Protein AF-A0A1H6FWD0-F1 (afdb_monomer_lite)

Foldseek 3Di:
DVVVVVVVVVVVPFLLVCLVVCLPPDLVVLVVDDPSVLSSLQSQLLVCLVVLNLPSSVVSLVVSLVPGDPVCNVLSVLSSQLSNCSSQLPLVSNQVSCVVNVHHGDDPVVNVVSVVCCQQDGHDPDDPVSVVNNVVVVVVVVVVLLVVLLVVLQVVCVVVVGDPPVVSSVNSVVSSVVVVVVVVVVVVVVVVVVVVVVVVVVVVVVVVPPD

Sequence (211 aa):
MAKQRQVKRQMRVGALQAIPELESRSDEELLREQRHRVAARAILGARAAERYDAKTARRYFNEALAGAHPHERPALRQMMKASLALAERRPDELAEAVQKLGQEPPSRRQLMVLRLVGLIAPPPGSSLAVRARAFLLLALIVVLLLAVGAGIAQLAALPFGGVGFFGSVLLGGLIVVAVIAVLALMGRRRQGRLRERQRERLNELRERARP

Structure (mmCIF, N/CA/C/O backbone):
data_AF-A0A1H6FWD0-F1
#
_entry.id   AF-A0A1H6FWD0-F1
#
loop_
_atom_site.group_PDB
_atom_site.id
_atom_site.type_symbol
_atom_site.label_atom_id
_atom_site.label_alt_id
_atom_site.label_comp_id
_atom_site.label_asym_id
_atom_site.label_entity_id
_atom_site.label_seq_id
_atom_site.pdbx_PDB_ins_code
_atom_site.Cartn_x
_atom_site.Cartn_y
_atom_site.Cartn_z
_atom_site.occupancy
_atom_site.B_iso_or_equiv
_atom_site.auth_seq_id
_atom_site.auth_comp_id
_atom_site.auth_asym_id
_atom_site.auth_atom_id
_atom_site.pdbx_PDB_model_num
ATOM 1 N N . MET A 1 1 ? -19.474 7.191 43.841 1.00 48.84 1 MET A N 1
ATOM 2 C CA . MET A 1 1 ? -18.514 6.179 43.324 1.00 48.84 1 MET A CA 1
ATOM 3 C C . MET A 1 1 ? -19.059 5.241 42.226 1.00 48.84 1 MET A C 1
ATOM 5 O O . MET A 1 1 ? -18.254 4.681 41.488 1.00 48.84 1 MET A O 1
ATOM 9 N N . ALA A 1 2 ? -20.379 5.086 42.032 1.00 50.12 2 ALA A N 1
ATOM 10 C CA . ALA A 1 2 ? -20.938 4.206 40.987 1.00 50.12 2 ALA A CA 1
ATOM 11 C C . ALA A 1 2 ? -20.622 4.649 39.536 1.00 50.12 2 ALA A C 1
ATOM 13 O O . ALA A 1 2 ? -20.244 3.816 38.711 1.00 50.12 2 ALA A O 1
ATOM 14 N N . LYS A 1 3 ? -20.661 5.963 39.245 1.00 50.97 3 LYS A N 1
ATOM 15 C CA . LYS A 1 3 ? -20.308 6.522 37.921 1.00 50.97 3 LYS A CA 1
ATOM 16 C C . LYS A 1 3 ? -18.856 6.236 37.508 1.00 50.97 3 LYS A C 1
ATOM 18 O O . LYS A 1 3 ? -18.609 5.862 36.370 1.00 50.97 3 LYS A O 1
ATOM 23 N N . GLN A 1 4 ? -17.895 6.320 38.432 1.00 50.19 4 GLN A N 1
ATOM 24 C CA . GLN A 1 4 ? -16.485 6.014 38.136 1.00 50.19 4 GLN A CA 1
ATOM 25 C C . GLN A 1 4 ? -16.255 4.532 37.805 1.00 50.19 4 GLN A C 1
ATOM 27 O O . GLN A 1 4 ? -15.466 4.219 36.913 1.00 50.19 4 GLN A O 1
ATOM 32 N N . ARG A 1 5 ? -16.960 3.609 38.478 1.00 46.09 5 ARG A N 1
ATOM 33 C CA . ARG A 1 5 ? -16.900 2.176 38.143 1.00 46.09 5 ARG A CA 1
ATOM 34 C C . ARG A 1 5 ? -17.513 1.883 36.772 1.00 46.09 5 ARG A C 1
ATOM 36 O O . ARG A 1 5 ? -16.962 1.056 36.055 1.00 46.09 5 ARG A O 1
ATOM 43 N N . GLN A 1 6 ? -18.591 2.568 36.384 1.00 50.75 6 GLN A N 1
ATOM 44 C CA . GLN A 1 6 ? -19.181 2.435 35.045 1.00 50.75 6 GLN A CA 1
ATOM 45 C C . GLN A 1 6 ? -18.248 2.950 33.942 1.00 50.75 6 GLN A C 1
ATOM 47 O O . GLN A 1 6 ? -18.076 2.258 32.943 1.00 50.75 6 GLN A O 1
ATOM 52 N N . VAL A 1 7 ? -17.570 4.082 34.155 1.00 52.12 7 VAL A N 1
ATOM 53 C CA . VAL A 1 7 ? -16.580 4.621 33.204 1.00 52.12 7 VAL A CA 1
ATOM 54 C C . VAL A 1 7 ? -15.376 3.680 33.061 1.00 52.12 7 VAL A C 1
ATOM 56 O O . VAL A 1 7 ? -15.000 3.331 31.945 1.00 52.12 7 VAL A O 1
ATOM 59 N N . LYS A 1 8 ? -14.824 3.164 34.172 1.00 48.59 8 LYS A N 1
ATOM 60 C CA . LYS A 1 8 ? -13.749 2.150 34.128 1.00 48.59 8 LYS A CA 1
ATOM 61 C C . LYS A 1 8 ? -14.190 0.836 33.474 1.00 48.59 8 LYS A C 1
ATOM 63 O O . LYS A 1 8 ? -13.378 0.186 32.821 1.00 48.59 8 LYS A O 1
ATOM 68 N N . ARG A 1 9 ? -15.454 0.426 33.645 1.00 47.28 9 ARG A N 1
ATOM 69 C CA . ARG A 1 9 ? -15.988 -0.794 33.021 1.00 47.28 9 ARG A CA 1
ATOM 70 C C . ARG A 1 9 ? -16.205 -0.586 31.516 1.00 47.28 9 ARG A C 1
ATOM 72 O O . ARG A 1 9 ? -15.783 -1.445 30.764 1.00 47.28 9 ARG A O 1
ATOM 79 N N . GLN A 1 10 ? -16.727 0.561 31.070 1.00 50.31 10 GLN A N 1
ATOM 80 C CA . GLN A 1 10 ? -16.853 0.915 29.642 1.00 50.31 10 GLN A CA 1
ATOM 81 C C . GLN A 1 10 ? -15.502 1.024 28.925 1.00 50.31 10 GLN A C 1
ATOM 83 O O . GLN A 1 10 ? -15.384 0.582 27.790 1.00 50.31 10 GLN A O 1
ATOM 88 N N . MET A 1 11 ? -14.465 1.533 29.596 1.00 48.06 11 MET A N 1
ATOM 89 C CA . MET A 1 11 ? -13.105 1.605 29.043 1.00 48.06 11 MET A CA 1
ATOM 90 C C . MET A 1 11 ? -12.451 0.216 28.871 1.00 48.06 11 MET A C 1
ATOM 92 O O . MET A 1 11 ? -11.530 0.059 28.074 1.00 48.06 11 MET A O 1
ATOM 96 N N . ARG A 1 12 ? -12.940 -0.805 29.595 1.00 47.53 12 ARG A N 1
ATOM 97 C CA . ARG A 1 12 ? -12.536 -2.217 29.450 1.00 47.53 12 ARG A CA 1
ATOM 98 C C . ARG A 1 12 ? -13.305 -2.980 28.368 1.00 47.53 12 ARG A C 1
ATOM 100 O O . ARG A 1 12 ? -12.835 -4.029 27.961 1.00 47.53 12 ARG A O 1
ATOM 107 N N . VAL A 1 13 ? -14.452 -2.488 27.890 1.00 52.59 13 VAL A N 1
ATOM 108 C CA . VAL A 1 13 ? -15.217 -3.138 26.803 1.00 52.59 13 VAL A CA 1
ATOM 109 C C . VAL A 1 13 ? -14.838 -2.525 25.457 1.00 52.59 13 VAL A C 1
ATOM 111 O O . VAL A 1 13 ? -15.697 -2.180 24.655 1.00 52.59 13 VAL A O 1
ATOM 114 N N . GLY A 1 14 ? -13.536 -2.333 25.243 1.00 61.00 14 GLY A N 1
ATOM 115 C CA . GLY A 1 14 ? -13.026 -1.844 23.975 1.00 61.00 14 GLY A CA 1
ATOM 116 C C . GLY A 1 14 ? -13.114 -2.957 22.939 1.00 61.00 14 GLY A C 1
ATOM 117 O O . GLY A 1 14 ? -12.340 -3.903 23.044 1.00 61.00 14 GLY A O 1
ATOM 118 N N . ALA A 1 15 ? -13.991 -2.878 21.936 1.00 67.00 15 ALA A N 1
ATOM 119 C CA . ALA A 1 15 ? -14.001 -3.859 20.847 1.00 67.00 15 ALA A CA 1
ATOM 120 C C . ALA A 1 15 ? -12.618 -3.950 20.176 1.00 67.00 15 ALA A C 1
ATOM 122 O O . ALA A 1 15 ? -12.179 -5.040 19.819 1.00 67.00 15 ALA A O 1
ATOM 123 N N . LEU A 1 16 ? -11.896 -2.825 20.111 1.00 73.44 16 LEU A N 1
ATOM 124 C CA . LEU A 1 16 ? -10.508 -2.730 19.643 1.00 73.44 16 LEU A CA 1
ATOM 125 C C . LEU A 1 16 ? -9.477 -3.501 20.494 1.00 73.44 16 LEU A C 1
ATOM 127 O O . LEU A 1 16 ? -8.395 -3.789 19.992 1.00 73.44 16 LEU A O 1
ATOM 131 N N . GLN A 1 17 ? -9.777 -3.868 21.745 1.00 79.81 17 GLN A N 1
ATOM 132 C CA . GLN A 1 17 ? -8.853 -4.658 22.578 1.00 79.81 17 GLN A CA 1
ATOM 133 C C . GLN A 1 17 ? -8.704 -6.099 22.080 1.00 79.81 17 GLN A C 1
ATOM 135 O O . GLN A 1 17 ? -7.684 -6.722 22.345 1.00 79.81 17 GLN A O 1
ATOM 140 N N . ALA A 1 18 ? -9.679 -6.604 21.320 1.00 81.06 18 ALA A N 1
ATOM 141 C CA . ALA A 1 18 ? -9.629 -7.937 20.726 1.00 81.06 18 ALA A CA 1
ATOM 142 C C . ALA A 1 18 ? -8.783 -8.000 19.438 1.00 81.06 18 ALA A C 1
ATOM 144 O O . ALA A 1 18 ? -8.648 -9.072 18.857 1.00 81.06 18 ALA A O 1
ATOM 145 N N . ILE A 1 19 ? -8.221 -6.880 18.959 1.00 82.62 19 ILE A N 1
ATOM 146 C CA . ILE A 1 19 ? -7.427 -6.862 17.718 1.00 82.62 19 ILE A CA 1
ATOM 147 C C . ILE A 1 19 ? -6.245 -7.848 17.761 1.00 82.62 19 ILE A C 1
ATOM 149 O O . ILE A 1 19 ? -6.153 -8.642 16.826 1.00 82.62 19 ILE A O 1
ATOM 153 N N . PRO A 1 20 ? -5.398 -7.887 18.812 1.00 84.31 20 PRO A N 1
ATOM 154 C CA . PRO A 1 20 ? -4.254 -8.803 18.851 1.00 84.31 20 PRO A CA 1
ATOM 155 C C . PRO A 1 20 ? -4.657 -10.284 18.797 1.00 84.31 20 PRO A C 1
ATOM 157 O O . PRO A 1 20 ? -3.959 -11.100 18.205 1.00 84.31 20 PRO A O 1
ATOM 160 N N . GLU A 1 21 ? -5.809 -10.640 19.373 1.00 85.88 21 GLU A N 1
ATOM 161 C CA . GLU A 1 21 ? -6.331 -12.015 19.361 1.00 85.88 21 GLU A CA 1
ATOM 162 C C . GLU A 1 21 ? -6.890 -12.426 17.988 1.00 85.88 21 GLU A C 1
ATOM 164 O O . GLU A 1 21 ? -6.938 -13.609 17.648 1.00 85.88 21 GLU A O 1
ATOM 169 N N . LEU A 1 22 ? -7.349 -11.451 17.201 1.00 86.75 22 LEU A N 1
ATOM 170 C CA . LEU A 1 22 ? -7.965 -11.660 15.891 1.00 86.75 22 LEU A CA 1
ATOM 171 C C . LEU A 1 22 ? -6.974 -11.495 14.731 1.00 86.75 22 LEU A C 1
ATOM 173 O O . LEU A 1 22 ? -7.273 -11.916 13.615 1.00 86.75 22 LEU A O 1
ATOM 177 N N . GLU A 1 23 ? -5.804 -10.902 14.969 1.00 85.19 23 GLU A N 1
ATOM 178 C CA . GLU A 1 23 ? -4.820 -10.564 13.935 1.00 85.19 23 GLU A CA 1
ATOM 179 C C . GLU A 1 23 ? -4.263 -11.792 13.200 1.00 85.19 23 GLU A C 1
ATOM 181 O O . GLU A 1 23 ? -3.940 -11.702 12.017 1.00 85.19 23 GLU A O 1
ATOM 186 N N . SER A 1 24 ? -4.216 -12.953 13.857 1.00 87.12 24 SER A N 1
ATOM 187 C CA . SER A 1 24 ? -3.766 -14.219 13.263 1.00 87.12 24 SER A CA 1
ATOM 188 C C . SER A 1 24 ? -4.837 -14.945 12.438 1.00 87.12 24 SER A C 1
ATOM 190 O O . SER A 1 24 ? -4.508 -15.869 11.695 1.00 87.12 24 SER A O 1
ATOM 192 N N . ARG A 1 25 ? -6.111 -14.541 12.536 1.00 90.31 25 ARG A N 1
ATOM 193 C CA . ARG A 1 25 ? -7.232 -15.225 11.869 1.00 90.31 25 ARG A CA 1
ATOM 194 C C . ARG A 1 25 ? -7.301 -14.916 10.380 1.00 90.31 25 ARG A C 1
ATOM 196 O O . ARG A 1 25 ? -6.872 -13.850 9.930 1.00 90.31 25 ARG A O 1
ATOM 203 N N . SER A 1 26 ? -7.873 -15.824 9.596 1.00 90.69 26 SER A N 1
ATOM 204 C CA . SER A 1 26 ? -8.011 -15.630 8.146 1.00 90.69 26 SER A CA 1
ATOM 205 C C . SER A 1 26 ? -9.055 -14.558 7.793 1.00 90.69 26 SER A C 1
ATOM 207 O O . SER A 1 26 ? -9.935 -14.237 8.592 1.00 90.69 26 SER A O 1
ATOM 209 N N . ASP A 1 27 ? -8.977 -13.988 6.582 1.00 90.50 27 ASP A N 1
ATOM 210 C CA . ASP A 1 27 ? -9.948 -12.979 6.114 1.00 90.50 27 ASP A CA 1
ATOM 211 C C . ASP A 1 27 ? -11.397 -13.525 6.152 1.00 90.50 27 ASP A C 1
ATOM 213 O O . ASP A 1 27 ? -12.332 -12.796 6.486 1.00 90.50 27 ASP A O 1
ATOM 217 N N . GLU A 1 28 ? -11.595 -14.818 5.871 1.00 91.31 28 GLU A N 1
ATOM 218 C CA . GLU A 1 28 ? -12.910 -15.474 5.895 1.00 91.31 28 GLU A CA 1
ATOM 219 C C . GLU A 1 28 ? -13.463 -15.646 7.314 1.00 91.31 28 GLU A C 1
ATOM 221 O O . GLU A 1 28 ? -14.644 -15.391 7.562 1.00 91.31 28 GLU A O 1
ATOM 226 N N . GLU A 1 29 ? -12.610 -16.037 8.261 1.00 90.31 29 GLU A N 1
ATOM 227 C CA . GLU A 1 29 ? -12.974 -16.142 9.676 1.00 90.31 29 GLU A CA 1
ATOM 228 C C . GLU A 1 29 ? -13.347 -14.773 10.251 1.00 90.31 29 GLU A C 1
ATOM 230 O O . GLU A 1 29 ? -14.350 -14.652 10.954 1.00 90.31 29 GLU A O 1
ATOM 235 N N . LEU A 1 30 ? -12.606 -13.720 9.890 1.00 90.69 30 LEU A N 1
ATOM 236 C CA . LEU A 1 30 ? -12.910 -12.346 10.298 1.00 90.69 30 LEU A CA 1
ATOM 237 C C . LEU A 1 30 ? -14.239 -11.837 9.722 1.00 90.69 30 LEU A C 1
ATOM 239 O O . LEU A 1 30 ? -14.933 -11.053 10.368 1.00 90.69 30 LEU A O 1
ATOM 243 N N . LEU A 1 31 ? -14.631 -12.277 8.524 1.00 90.94 31 LEU A N 1
ATOM 244 C CA . LEU A 1 31 ? -15.934 -11.924 7.952 1.00 90.94 31 LEU A CA 1
ATOM 245 C C . LEU A 1 31 ? -17.100 -12.582 8.698 1.00 90.94 31 LEU A C 1
ATOM 247 O O . LEU A 1 31 ? -18.166 -11.964 8.794 1.00 90.94 31 LEU A O 1
ATOM 251 N N . ARG A 1 32 ? -16.890 -13.802 9.211 1.00 91.69 32 ARG A N 1
ATOM 252 C CA . ARG A 1 32 ? -17.870 -14.583 9.986 1.00 91.69 32 ARG A CA 1
ATOM 253 C C . ARG A 1 32 ? -17.913 -14.193 11.466 1.00 91.69 32 ARG A C 1
ATOM 255 O O . ARG A 1 32 ? -18.886 -14.515 12.143 1.00 91.69 32 ARG A O 1
ATOM 262 N N . GLU A 1 33 ? -16.896 -13.491 11.961 1.00 89.62 33 GLU A N 1
ATOM 263 C CA . GLU A 1 33 ? -16.794 -13.053 13.354 1.00 89.62 33 GLU A CA 1
ATOM 264 C C . GLU A 1 33 ? -17.940 -12.099 13.744 1.00 89.62 33 GLU A C 1
ATOM 266 O O . GLU A 1 33 ? -18.097 -11.007 13.188 1.00 89.62 33 GLU A O 1
ATOM 271 N N . GLN A 1 34 ? -18.738 -12.508 14.736 1.00 86.62 34 GLN A N 1
ATOM 272 C CA . GLN A 1 34 ? -19.883 -11.733 15.227 1.00 86.62 34 GLN A CA 1
ATOM 273 C C . GLN A 1 34 ? -19.595 -11.019 16.548 1.00 86.62 34 GLN A C 1
ATOM 275 O O . GLN A 1 34 ? -20.052 -9.892 16.744 1.00 86.62 34 GLN A O 1
ATOM 280 N N . ARG A 1 35 ? -18.820 -11.638 17.448 1.00 85.12 35 ARG A N 1
ATOM 281 C CA . ARG A 1 35 ? -18.615 -11.140 18.815 1.00 85.12 35 ARG A CA 1
ATOM 282 C C . ARG A 1 35 ? -17.767 -9.875 18.825 1.00 85.12 35 ARG A C 1
ATOM 284 O O . ARG A 1 35 ? -18.089 -8.911 19.512 1.00 85.12 35 ARG A O 1
ATOM 291 N N . HIS A 1 36 ? -16.716 -9.865 18.011 1.00 88.44 36 HIS A N 1
ATOM 292 C CA . HIS A 1 36 ? -15.802 -8.734 17.863 1.00 88.44 36 HIS A CA 1
ATOM 293 C C . HIS A 1 36 ? -15.867 -8.141 16.452 1.00 88.44 36 HIS A C 1
ATOM 295 O O . HIS A 1 36 ? -14.847 -7.786 15.861 1.00 88.44 36 HIS A O 1
ATOM 301 N N . ARG A 1 37 ? -17.088 -8.000 15.911 1.00 90.19 37 ARG A N 1
ATOM 302 C CA . ARG A 1 37 ? -17.329 -7.538 14.534 1.00 90.19 37 ARG A CA 1
ATOM 303 C C . ARG A 1 37 ? -16.607 -6.229 14.201 1.00 90.19 37 ARG A C 1
ATOM 305 O O . ARG A 1 37 ? -16.064 -6.099 13.110 1.00 90.19 37 ARG A O 1
ATOM 312 N N . VAL A 1 38 ? -16.576 -5.264 15.123 1.00 91.56 38 VAL A N 1
ATOM 313 C CA . VAL A 1 38 ? -15.907 -3.966 14.911 1.00 91.56 38 VAL A CA 1
ATOM 314 C C . VAL A 1 38 ? -14.403 -4.145 14.703 1.00 91.56 38 VAL A C 1
ATOM 316 O O . VAL A 1 38 ? -13.864 -3.624 13.729 1.00 91.56 38 VAL A O 1
ATOM 319 N N . ALA A 1 39 ? -13.736 -4.917 15.565 1.00 90.44 39 ALA A N 1
ATOM 320 C CA . ALA A 1 39 ? -12.311 -5.207 15.429 1.00 90.44 39 ALA A CA 1
ATOM 321 C C . ALA A 1 39 ? -12.016 -6.032 14.176 1.00 90.44 39 ALA A C 1
ATOM 323 O O . ALA A 1 39 ? -11.106 -5.690 13.428 1.00 90.44 39 ALA A O 1
ATOM 324 N N . ALA A 1 40 ? -12.831 -7.049 13.889 1.00 92.69 40 ALA A N 1
ATOM 325 C CA . ALA A 1 40 ? -12.662 -7.873 12.699 1.00 92.69 40 ALA A CA 1
ATOM 326 C C . ALA A 1 40 ? -12.750 -7.046 11.404 1.00 92.69 40 ALA A C 1
ATOM 328 O O . ALA A 1 40 ? -11.897 -7.157 10.524 1.00 92.69 40 ALA A O 1
ATOM 329 N N . ARG A 1 41 ? -13.730 -6.136 11.307 1.00 94.81 41 ARG A N 1
ATOM 330 C CA . ARG A 1 41 ? -13.857 -5.213 10.167 1.00 94.81 41 ARG A CA 1
ATOM 331 C C . ARG A 1 41 ? -12.709 -4.209 10.108 1.00 94.81 41 ARG A C 1
ATOM 333 O O . ARG A 1 41 ? -12.239 -3.894 9.020 1.00 94.81 41 ARG A O 1
ATOM 340 N N . ALA A 1 42 ? -12.208 -3.751 11.250 1.00 93.19 42 ALA A N 1
ATOM 341 C CA . ALA A 1 42 ? -11.052 -2.867 11.288 1.00 93.19 42 ALA A CA 1
ATOM 342 C C . ALA A 1 42 ? -9.764 -3.562 10.790 1.00 93.19 42 ALA A C 1
ATOM 344 O O . ALA A 1 42 ? -9.018 -2.959 10.020 1.00 93.19 42 ALA A O 1
ATOM 345 N N . ILE A 1 43 ? -9.551 -4.840 11.135 1.00 92.56 43 ILE A N 1
ATOM 346 C CA . ILE A 1 43 ? -8.432 -5.661 10.632 1.00 92.56 43 ILE A CA 1
ATOM 347 C C . ILE A 1 43 ? -8.561 -5.894 9.124 1.00 92.56 43 ILE A C 1
ATOM 349 O O . ILE A 1 43 ? -7.602 -5.688 8.385 1.00 92.56 43 ILE A O 1
ATOM 353 N N . LEU A 1 44 ? -9.751 -6.256 8.635 1.00 94.88 44 LEU A N 1
ATOM 354 C CA . LEU A 1 44 ? -9.998 -6.400 7.194 1.00 94.88 44 LEU A CA 1
ATOM 355 C C . LEU A 1 44 ? -9.746 -5.088 6.436 1.00 94.88 44 LEU A C 1
ATOM 357 O O . LEU A 1 44 ? -9.210 -5.104 5.327 1.00 94.88 44 LEU A O 1
ATOM 361 N N . GLY A 1 45 ? -10.099 -3.951 7.043 1.00 93.62 45 GLY A N 1
ATOM 362 C CA . GLY A 1 45 ? -9.783 -2.621 6.531 1.00 93.62 45 GLY A CA 1
ATOM 363 C C . GLY A 1 45 ? -8.278 -2.359 6.454 1.00 93.62 45 GLY A C 1
ATOM 364 O O . GLY A 1 45 ? -7.798 -1.889 5.422 1.00 93.62 45 GLY A O 1
ATOM 365 N N . ALA A 1 46 ? -7.529 -2.711 7.501 1.00 92.31 46 ALA A N 1
ATOM 366 C CA . ALA A 1 46 ? -6.072 -2.586 7.540 1.00 92.31 46 ALA A CA 1
ATOM 367 C C . ALA A 1 46 ? -5.385 -3.492 6.498 1.00 92.31 46 ALA A C 1
ATOM 369 O O . ALA A 1 46 ? -4.576 -3.014 5.707 1.00 92.31 46 ALA A O 1
ATOM 370 N N . ARG A 1 47 ? -5.790 -4.763 6.382 1.00 93.75 47 ARG A N 1
ATOM 371 C CA . ARG A 1 47 ? -5.268 -5.696 5.362 1.00 93.75 47 ARG A CA 1
ATOM 372 C C . ARG A 1 47 ? -5.584 -5.245 3.937 1.00 93.75 47 ARG A C 1
ATOM 374 O O . ARG A 1 47 ? -4.768 -5.381 3.028 1.00 93.75 47 ARG A O 1
ATOM 381 N N . ALA A 1 48 ? -6.774 -4.689 3.707 1.00 92.38 48 ALA A N 1
ATOM 382 C CA . ALA A 1 48 ? -7.103 -4.083 2.418 1.00 92.38 48 ALA A CA 1
ATOM 383 C C . ALA A 1 48 ? -6.201 -2.874 2.108 1.00 92.38 48 ALA A C 1
ATOM 385 O O . ALA A 1 48 ? -5.783 -2.706 0.962 1.00 92.38 48 ALA A O 1
ATOM 386 N N . ALA A 1 49 ? -5.852 -2.076 3.120 1.00 90.62 49 ALA A N 1
ATOM 387 C CA . ALA A 1 49 ? -4.927 -0.960 2.966 1.00 90.62 49 ALA A CA 1
ATOM 388 C C . ALA A 1 49 ? -3.490 -1.398 2.644 1.00 90.62 49 ALA A C 1
ATOM 390 O O . ALA A 1 49 ? -2.857 -0.782 1.788 1.00 90.62 49 ALA A O 1
ATOM 391 N N . GLU A 1 50 ? -3.002 -2.488 3.241 1.00 88.38 50 GLU A N 1
ATOM 392 C CA . GLU A 1 50 ? -1.705 -3.091 2.890 1.00 88.38 50 GLU A CA 1
ATOM 393 C C . GLU A 1 50 ? -1.657 -3.563 1.430 1.00 88.38 50 GLU A C 1
ATOM 395 O O . GLU A 1 50 ? -0.624 -3.465 0.768 1.00 88.38 50 GLU A O 1
ATOM 400 N N . ARG A 1 51 ? -2.799 -4.011 0.894 1.00 88.50 51 ARG A N 1
ATOM 401 C CA . ARG A 1 51 ? -2.974 -4.361 -0.527 1.00 88.50 51 ARG A CA 1
ATOM 402 C C . ARG A 1 51 ? -3.186 -3.142 -1.440 1.00 88.50 51 ARG A C 1
ATOM 404 O O . ARG A 1 51 ? -3.431 -3.316 -2.631 1.00 88.50 51 ARG A O 1
ATOM 411 N N . TYR A 1 52 ? -3.086 -1.920 -0.913 1.00 86.12 52 TYR A N 1
ATOM 412 C CA . TYR A 1 52 ? -3.350 -0.656 -1.613 1.00 86.12 52 TYR A CA 1
ATOM 413 C C . TYR A 1 52 ? -4.776 -0.514 -2.178 1.00 86.12 52 TYR A C 1
ATOM 415 O O . TYR A 1 52 ? -5.001 0.240 -3.127 1.00 86.12 52 TYR A O 1
ATOM 423 N N . ASP A 1 53 ? -5.759 -1.206 -1.594 1.00 88.12 53 ASP A N 1
ATOM 424 C CA . ASP A 1 53 ? -7.168 -1.082 -1.973 1.00 88.12 53 ASP A CA 1
ATOM 425 C C . ASP A 1 53 ? -7.896 -0.104 -1.041 1.00 88.12 53 ASP A C 1
ATOM 427 O O . ASP A 1 53 ? -8.549 -0.478 -0.060 1.00 88.12 53 ASP A O 1
ATOM 431 N N . ALA A 1 54 ? -7.793 1.184 -1.372 1.00 89.75 54 ALA A N 1
ATOM 432 C CA . ALA A 1 54 ? -8.416 2.258 -0.603 1.00 89.75 54 ALA A CA 1
ATOM 433 C C . ALA A 1 54 ? -9.953 2.162 -0.565 1.00 89.75 54 ALA A C 1
ATOM 435 O O . ALA A 1 54 ? -10.573 2.533 0.435 1.00 89.75 54 ALA A O 1
ATOM 436 N N . LYS A 1 55 ? -10.589 1.648 -1.630 1.00 90.56 55 LYS A N 1
ATOM 437 C CA . LYS A 1 55 ? -12.055 1.559 -1.725 1.00 90.56 55 LYS A CA 1
ATOM 438 C C . LYS A 1 55 ? -12.584 0.505 -0.758 1.00 90.56 55 LYS A C 1
ATOM 440 O O . LYS A 1 55 ? -13.491 0.789 0.029 1.00 90.56 55 LYS A O 1
ATOM 445 N N . THR A 1 56 ? -11.993 -0.687 -0.786 1.00 92.19 56 THR A N 1
ATOM 446 C CA . THR A 1 56 ? -12.370 -1.784 0.111 1.00 92.19 56 THR A CA 1
ATOM 447 C C . THR A 1 56 ? -11.998 -1.472 1.558 1.00 92.19 56 THR A C 1
ATOM 449 O O . THR A 1 56 ? -12.819 -1.698 2.449 1.00 92.19 56 THR A O 1
ATOM 452 N N . ALA A 1 57 ? -10.827 -0.871 1.799 1.00 93.00 57 ALA A N 1
ATOM 453 C CA . ALA A 1 57 ? -10.426 -0.429 3.134 1.00 93.00 57 ALA A CA 1
ATOM 454 C C . ALA A 1 57 ? -11.448 0.548 3.734 1.00 93.00 57 ALA A C 1
ATOM 456 O O . ALA A 1 57 ? -11.948 0.332 4.839 1.00 93.00 57 ALA A O 1
ATOM 457 N N . ARG A 1 58 ? -11.836 1.586 2.977 1.00 93.81 58 ARG A N 1
ATOM 458 C CA . ARG A 1 58 ? -12.825 2.582 3.417 1.00 93.81 58 ARG A CA 1
ATOM 459 C C . ARG A 1 58 ? -14.177 1.947 3.739 1.00 93.81 58 ARG A C 1
ATOM 461 O O . ARG A 1 58 ? -14.790 2.312 4.738 1.00 93.81 58 ARG A O 1
ATOM 468 N N . ARG A 1 59 ? -14.629 0.980 2.931 1.00 95.50 59 ARG A N 1
ATOM 469 C CA . ARG A 1 59 ? -15.872 0.238 3.188 1.00 95.50 59 ARG A CA 1
ATOM 470 C C . ARG A 1 59 ? -15.822 -0.480 4.538 1.00 95.50 59 ARG A C 1
ATOM 472 O O . ARG A 1 59 ? -16.703 -0.259 5.364 1.00 95.50 59 ARG A O 1
ATOM 479 N N . TYR A 1 60 ? -14.782 -1.273 4.793 1.00 95.62 60 TYR A N 1
ATOM 480 C CA . TYR A 1 60 ? -14.670 -2.022 6.047 1.00 95.62 60 TYR A CA 1
ATOM 481 C C . TYR A 1 60 ? -14.504 -1.119 7.275 1.00 95.62 60 TYR A C 1
ATOM 483 O O . TYR A 1 60 ? -15.128 -1.374 8.305 1.00 95.62 60 TYR A O 1
ATOM 491 N N . PHE A 1 61 ? -13.749 -0.021 7.174 1.00 94.81 61 PHE A N 1
ATOM 492 C CA . PHE A 1 61 ? -13.652 0.942 8.275 1.00 94.81 61 PHE A CA 1
ATOM 493 C C . PHE A 1 61 ? -14.967 1.680 8.543 1.00 94.81 61 PHE A C 1
ATOM 495 O O . PHE A 1 61 ? -15.289 1.926 9.704 1.00 94.81 61 PHE A O 1
ATOM 502 N N . ASN A 1 62 ? -15.755 1.993 7.511 1.00 95.38 62 ASN A N 1
ATOM 503 C CA . ASN A 1 62 ? -17.085 2.576 7.692 1.00 95.38 62 ASN A CA 1
ATOM 504 C C . ASN A 1 62 ? -18.041 1.596 8.387 1.00 95.38 62 ASN A C 1
ATOM 506 O O . ASN A 1 62 ? -18.763 1.994 9.299 1.00 95.38 62 ASN A O 1
ATOM 510 N N . GLU A 1 63 ? -18.009 0.314 8.011 1.00 93.94 63 GLU A N 1
ATOM 511 C CA . GLU A 1 63 ? -18.771 -0.743 8.691 1.00 93.94 63 GLU A CA 1
ATOM 512 C C . GLU A 1 63 ? -18.345 -0.896 10.159 1.00 93.94 63 GLU A C 1
ATOM 514 O O . GLU A 1 63 ? -19.195 -1.004 11.044 1.00 93.94 63 GLU A O 1
ATOM 519 N N . ALA A 1 64 ? -17.039 -0.845 10.437 1.00 92.62 64 ALA A N 1
ATOM 520 C CA . ALA A 1 64 ? -16.517 -0.860 11.800 1.00 92.62 64 ALA A CA 1
ATOM 521 C C . ALA A 1 64 ? -16.993 0.373 12.594 1.00 92.62 64 ALA A C 1
ATOM 523 O O . ALA A 1 64 ? -17.472 0.241 13.717 1.00 92.62 64 ALA A O 1
ATOM 524 N N . LEU A 1 65 ? -16.929 1.572 12.002 1.00 92.50 65 LEU A N 1
ATOM 525 C CA . LEU A 1 65 ? -17.345 2.834 12.627 1.00 92.50 65 LEU A CA 1
ATOM 526 C C . LEU A 1 65 ? -18.848 2.932 12.892 1.00 92.50 65 LEU A C 1
ATOM 528 O O . LEU A 1 65 ? -19.247 3.668 13.802 1.00 92.50 65 LEU A O 1
ATOM 532 N N . ALA A 1 66 ? -19.663 2.236 12.097 1.00 92.44 66 ALA A N 1
ATOM 533 C CA . ALA A 1 66 ? -21.104 2.138 12.294 1.00 92.44 66 ALA A CA 1
ATOM 534 C C . ALA A 1 66 ? -21.451 1.301 13.536 1.00 92.44 66 ALA A C 1
ATOM 536 O O . ALA A 1 66 ? -22.387 1.644 14.251 1.00 92.44 66 ALA A O 1
ATOM 537 N N . GLY A 1 67 ? -20.677 0.245 13.815 1.00 86.88 67 GLY A N 1
ATOM 538 C CA . GLY A 1 67 ? -20.857 -0.613 14.993 1.00 86.88 67 GLY A CA 1
ATOM 539 C C . GLY A 1 67 ? -20.040 -0.211 16.227 1.00 86.88 67 GLY A C 1
ATOM 540 O O . GLY A 1 67 ? -20.210 -0.811 17.285 1.00 86.88 67 GLY A O 1
ATOM 541 N N . ALA A 1 68 ? -19.130 0.760 16.109 1.00 88.62 68 ALA A N 1
ATOM 542 C CA . ALA A 1 68 ? -18.195 1.122 17.173 1.00 88.62 68 ALA A CA 1
ATOM 543 C C . ALA A 1 68 ? -18.842 1.945 18.298 1.00 88.62 68 ALA A C 1
ATOM 545 O O . ALA A 1 68 ? -19.593 2.895 18.056 1.00 88.62 68 ALA A O 1
ATOM 546 N N . HIS A 1 69 ? -18.450 1.650 19.539 1.00 87.00 69 HIS A N 1
ATOM 547 C CA . HIS A 1 69 ? -18.863 2.417 20.711 1.00 87.00 69 HIS A CA 1
ATOM 548 C C . HIS A 1 69 ? -18.326 3.865 20.643 1.00 87.00 69 HIS A C 1
ATOM 550 O O . HIS A 1 69 ? -17.174 4.057 20.243 1.00 87.00 69 HIS A O 1
ATOM 556 N N . PRO A 1 70 ? -19.083 4.903 21.067 1.00 87.19 70 PRO A N 1
ATOM 557 C CA . PRO A 1 70 ? -18.683 6.314 20.955 1.00 87.19 70 PRO A CA 1
ATOM 558 C C . PRO A 1 70 ? -17.280 6.652 21.467 1.00 87.19 70 PRO A C 1
ATOM 560 O O . PRO A 1 70 ? -16.603 7.492 20.879 1.00 87.19 70 PRO A O 1
ATOM 563 N N . HIS A 1 71 ? -16.834 5.971 22.523 1.00 85.62 71 HIS A N 1
ATOM 564 C CA . HIS A 1 71 ? -15.510 6.167 23.112 1.00 85.62 71 HIS A CA 1
ATOM 565 C C . HIS A 1 71 ? -14.359 5.638 22.234 1.00 85.62 71 HIS A C 1
ATOM 567 O O . HIS A 1 71 ? -13.262 6.182 22.270 1.00 85.62 71 HIS A O 1
ATOM 573 N N . GLU A 1 72 ? -14.613 4.627 21.400 1.00 84.00 72 GLU A N 1
ATOM 574 C CA . GLU A 1 72 ? -13.620 4.012 20.505 1.00 84.00 72 GLU A CA 1
ATOM 575 C C . GLU A 1 72 ? -13.572 4.673 19.124 1.00 84.00 72 GLU A C 1
ATOM 577 O O . GLU A 1 72 ? -12.577 4.561 18.406 1.00 84.00 72 GLU A O 1
ATOM 582 N N . ARG A 1 73 ? -14.634 5.395 18.737 1.00 89.19 73 ARG A N 1
ATOM 583 C CA . ARG A 1 73 ? -14.730 6.055 17.423 1.00 89.19 73 ARG A CA 1
ATOM 584 C C . ARG A 1 73 ? -13.538 6.971 17.115 1.00 89.19 73 ARG A C 1
ATOM 586 O O . ARG A 1 73 ? -13.102 6.944 15.967 1.00 89.19 73 ARG A O 1
ATOM 593 N N . PRO A 1 74 ? -12.991 7.771 18.054 1.00 89.31 74 PRO A N 1
ATOM 594 C CA . PRO A 1 74 ? -11.813 8.592 17.779 1.00 89.31 74 PRO A CA 1
ATOM 595 C C . PRO A 1 74 ? -10.589 7.751 17.398 1.00 89.31 74 PRO A C 1
ATOM 597 O O . PRO A 1 74 ? -9.969 8.027 16.373 1.00 89.31 74 PRO A O 1
ATOM 600 N N . ALA A 1 75 ? -10.300 6.690 18.158 1.00 87.06 75 ALA A N 1
ATOM 601 C CA . ALA A 1 75 ? -9.188 5.782 17.882 1.00 87.06 75 ALA A CA 1
ATOM 602 C C . ALA A 1 75 ? -9.375 5.062 16.537 1.00 87.06 75 ALA A C 1
ATOM 604 O O . ALA A 1 75 ? -8.471 5.048 15.705 1.00 87.06 75 ALA A O 1
ATOM 605 N N . LEU A 1 76 ? -10.584 4.560 16.265 1.00 89.31 76 LEU A N 1
ATOM 606 C CA . LEU A 1 76 ? -10.904 3.887 15.006 1.00 89.31 76 LEU A CA 1
ATOM 607 C C . LEU A 1 76 ? -10.833 4.835 13.796 1.00 89.31 76 LEU A C 1
ATOM 609 O O . LEU A 1 76 ? -10.329 4.450 12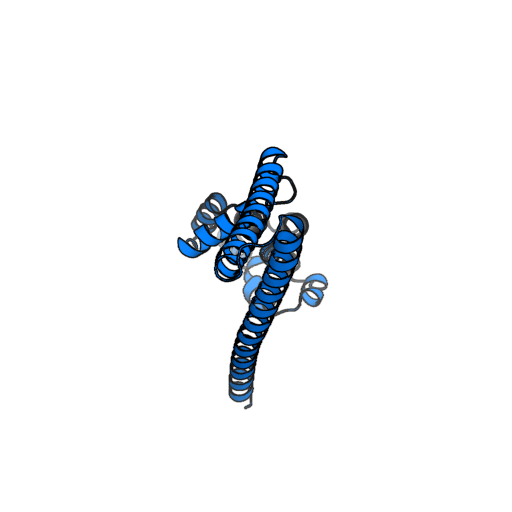.744 1.00 89.31 76 LEU A O 1
ATOM 613 N N . ARG A 1 77 ? -11.275 6.095 13.931 1.00 91.56 77 ARG A N 1
ATOM 614 C CA . ARG A 1 77 ? -11.106 7.119 12.882 1.00 91.56 77 ARG A CA 1
ATOM 615 C C . ARG A 1 77 ? -9.637 7.422 12.626 1.00 91.56 77 ARG A C 1
ATOM 617 O O . ARG A 1 77 ? -9.263 7.629 11.476 1.00 91.56 77 ARG A O 1
ATOM 624 N N . GLN A 1 78 ? -8.820 7.465 13.674 1.00 89.75 78 GLN A N 1
ATOM 625 C CA . GLN A 1 78 ? -7.392 7.722 13.546 1.00 89.75 78 GLN A CA 1
ATOM 626 C C . GLN A 1 78 ? -6.680 6.554 12.849 1.00 89.75 78 GLN A C 1
ATOM 628 O O . GLN A 1 78 ? -5.909 6.772 11.916 1.00 89.75 78 GLN A O 1
ATOM 633 N N . MET A 1 79 ? -7.038 5.317 13.199 1.00 89.00 79 MET A N 1
ATOM 634 C CA . MET A 1 79 ? -6.547 4.104 12.537 1.00 89.00 79 MET A CA 1
ATOM 635 C C . MET A 1 79 ? -6.989 4.017 11.073 1.00 89.00 79 MET A C 1
ATOM 637 O O . MET A 1 79 ? -6.185 3.696 10.197 1.00 89.00 79 MET A O 1
ATOM 641 N N . MET A 1 80 ? -8.241 4.384 10.785 1.00 93.25 80 MET A N 1
ATOM 642 C CA . MET A 1 80 ? -8.749 4.504 9.420 1.00 93.25 80 MET A CA 1
ATOM 643 C C . MET A 1 80 ? -7.953 5.539 8.617 1.00 93.25 80 MET A C 1
ATOM 645 O O . MET A 1 80 ? -7.592 5.256 7.481 1.00 93.25 80 MET A O 1
ATOM 649 N N . LYS A 1 81 ? -7.649 6.719 9.179 1.00 93.19 81 LYS A N 1
ATOM 650 C CA . LYS A 1 81 ? -6.839 7.745 8.496 1.00 93.19 81 LYS A CA 1
ATOM 651 C C . LYS A 1 81 ? -5.443 7.231 8.152 1.00 93.19 81 LYS A C 1
ATOM 653 O O . LYS A 1 81 ? -5.027 7.377 7.009 1.00 93.19 81 LYS A O 1
ATOM 658 N N . ALA A 1 82 ? -4.761 6.588 9.102 1.00 90.50 82 ALA A N 1
ATOM 659 C CA . ALA A 1 82 ? -3.446 5.995 8.860 1.00 90.50 82 ALA A CA 1
ATOM 660 C C . ALA A 1 82 ? -3.506 4.921 7.759 1.00 90.50 82 ALA A C 1
ATOM 662 O O . ALA A 1 82 ? -2.729 4.952 6.806 1.00 90.50 82 ALA A O 1
ATOM 663 N N . SER A 1 83 ? -4.491 4.024 7.833 1.00 89.50 83 SER A N 1
ATOM 664 C CA . SER A 1 83 ? -4.672 2.946 6.853 1.00 89.50 83 SER A CA 1
ATOM 665 C C . SER A 1 83 ? -5.025 3.482 5.459 1.00 89.50 83 SER A C 1
ATOM 667 O O . SER A 1 83 ? -4.489 3.022 4.457 1.00 89.50 83 SER A O 1
ATOM 669 N N . LEU A 1 84 ? -5.888 4.497 5.361 1.00 90.44 84 LEU A N 1
ATOM 670 C CA . LEU A 1 84 ? -6.226 5.117 4.077 1.00 90.44 84 LEU A CA 1
ATOM 671 C C . LEU A 1 84 ? -5.052 5.904 3.490 1.00 90.44 84 LEU A C 1
ATOM 673 O O . LEU A 1 84 ? -4.834 5.825 2.286 1.00 90.44 84 LEU A O 1
ATOM 677 N N . ALA A 1 85 ? -4.261 6.594 4.314 1.00 89.44 85 ALA A N 1
ATOM 678 C CA . ALA A 1 85 ? -3.050 7.268 3.852 1.00 89.44 85 ALA A CA 1
ATOM 679 C C . ALA A 1 85 ? -2.037 6.270 3.266 1.00 89.44 85 ALA A C 1
ATOM 681 O O . ALA A 1 85 ? -1.438 6.538 2.224 1.00 89.44 85 ALA A O 1
ATOM 682 N N . LEU A 1 86 ? -1.900 5.083 3.869 1.00 87.25 86 LEU A N 1
ATOM 683 C CA . LEU A 1 86 ? -1.100 3.993 3.307 1.00 87.25 86 LEU A CA 1
ATOM 684 C C . LEU A 1 86 ? -1.670 3.500 1.968 1.00 87.25 86 LEU A C 1
ATOM 686 O O . LEU A 1 86 ? -0.943 3.441 0.973 1.00 87.25 86 LEU A O 1
ATOM 690 N N . ALA A 1 87 ? -2.968 3.190 1.928 1.00 87.56 87 ALA A N 1
ATOM 691 C CA . ALA A 1 87 ? -3.632 2.646 0.745 1.00 87.56 87 ALA A CA 1
ATOM 692 C C . ALA A 1 87 ? -3.584 3.612 -0.451 1.00 87.56 87 ALA A C 1
ATOM 694 O O . ALA A 1 87 ? -3.365 3.208 -1.592 1.00 87.56 87 ALA A O 1
ATOM 695 N N . GLU A 1 88 ? -3.750 4.905 -0.173 1.00 87.06 88 GLU A N 1
ATOM 696 C CA . GLU A 1 88 ? -3.707 5.992 -1.149 1.00 87.06 88 GLU A CA 1
ATOM 697 C C . GLU A 1 88 ? -2.280 6.516 -1.390 1.00 87.06 88 GLU A C 1
ATOM 699 O O . GLU A 1 88 ? -2.106 7.497 -2.108 1.00 87.06 88 GLU A O 1
ATOM 704 N N . ARG A 1 89 ? -1.246 5.863 -0.838 1.00 85.44 89 ARG A N 1
ATOM 705 C CA . ARG A 1 89 ? 0.1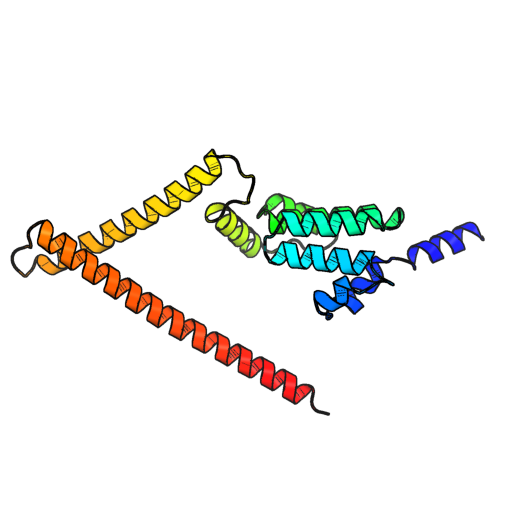75 6.186 -1.067 1.00 85.44 89 ARG A CA 1
ATOM 706 C C . ARG A 1 89 ? 0.514 7.644 -0.720 1.00 85.44 89 ARG A C 1
ATOM 708 O O . ARG A 1 89 ? 1.260 8.299 -1.445 1.00 85.44 89 ARG A O 1
ATOM 715 N N . ARG A 1 90 ? -0.034 8.145 0.394 1.00 83.75 90 ARG A N 1
ATOM 716 C CA . ARG A 1 90 ? 0.147 9.506 0.926 1.00 83.75 90 ARG A CA 1
ATOM 717 C C . ARG A 1 90 ? 1.097 9.496 2.134 1.00 83.75 90 ARG A C 1
ATOM 719 O O . ARG A 1 90 ? 0.661 9.308 3.267 1.00 83.75 90 ARG A O 1
ATOM 726 N N . PRO A 1 91 ? 2.406 9.680 1.920 1.00 82.19 91 PRO A N 1
ATOM 727 C CA . PRO A 1 91 ? 3.428 9.474 2.947 1.00 82.19 91 PRO A CA 1
ATOM 728 C C . PRO A 1 91 ? 3.397 10.522 4.056 1.00 82.19 91 PRO A C 1
ATOM 730 O O . PRO A 1 91 ? 3.633 10.180 5.211 1.00 82.19 91 PRO A O 1
ATOM 733 N N . ASP A 1 92 ? 3.092 11.775 3.723 1.00 83.94 92 ASP A N 1
ATOM 734 C CA . ASP A 1 92 ? 3.079 12.859 4.708 1.00 83.94 92 ASP A CA 1
ATOM 735 C C . ASP A 1 92 ? 1.874 12.711 5.653 1.00 83.94 92 ASP A C 1
ATOM 737 O O . ASP A 1 92 ? 2.034 12.728 6.873 1.00 83.94 92 ASP A O 1
ATOM 741 N N . GLU A 1 93 ? 0.692 12.415 5.094 1.00 86.00 93 GLU A N 1
ATOM 742 C CA . GLU A 1 93 ? -0.518 12.106 5.870 1.00 86.00 93 GLU A CA 1
ATOM 743 C C . GLU A 1 93 ? -0.360 10.826 6.705 1.00 86.00 93 GLU A C 1
ATOM 745 O O . GLU A 1 93 ? -0.863 10.752 7.826 1.00 86.00 93 GLU A O 1
ATOM 750 N N . LEU A 1 94 ? 0.359 9.819 6.193 1.00 84.25 94 LEU A N 1
ATOM 751 C CA . LEU A 1 94 ? 0.641 8.585 6.926 1.00 84.25 94 LEU A CA 1
ATOM 752 C C . LEU A 1 94 ? 1.509 8.862 8.156 1.00 84.25 94 LEU A C 1
ATOM 754 O O . LEU A 1 94 ? 1.176 8.409 9.249 1.00 84.25 94 LEU A O 1
ATOM 758 N N . ALA A 1 95 ? 2.601 9.613 7.993 1.00 83.75 95 ALA A N 1
ATOM 759 C CA . ALA A 1 95 ? 3.502 9.944 9.093 1.00 83.75 95 ALA A CA 1
ATOM 760 C C . ALA A 1 95 ? 2.772 10.714 10.203 1.00 83.75 95 ALA A C 1
ATOM 762 O O . ALA A 1 95 ? 2.884 10.359 11.376 1.00 83.75 95 ALA A O 1
ATOM 763 N N . GLU A 1 96 ? 1.972 11.714 9.833 1.00 87.25 96 GLU A N 1
ATOM 764 C CA . GLU A 1 96 ? 1.166 12.487 10.778 1.00 87.25 96 GLU A CA 1
ATOM 765 C C . GLU A 1 96 ? 0.106 11.615 11.471 1.00 87.25 96 GLU A C 1
ATOM 767 O O . GLU A 1 96 ? -0.113 11.718 12.682 1.00 87.25 96 GLU A O 1
ATOM 772 N N . ALA A 1 97 ? -0.551 10.726 10.721 1.00 85.00 97 ALA A N 1
ATOM 773 C CA . ALA A 1 97 ? -1.597 9.875 11.264 1.00 85.00 97 ALA A CA 1
ATOM 774 C C . ALA A 1 97 ? -1.063 8.820 12.246 1.00 85.00 97 ALA A C 1
ATOM 776 O O . ALA A 1 97 ? -1.723 8.554 13.253 1.00 85.00 97 ALA A O 1
ATOM 777 N N . VAL A 1 98 ? 0.119 8.256 11.982 1.00 84.69 98 VAL A N 1
ATOM 778 C CA . VAL A 1 98 ? 0.790 7.282 12.860 1.00 84.69 98 VAL A CA 1
ATOM 779 C C . VAL A 1 98 ? 1.290 7.953 14.144 1.00 84.69 98 VAL A C 1
ATOM 781 O O . VAL A 1 98 ? 1.056 7.429 15.231 1.00 84.69 98 VAL A O 1
ATOM 784 N N . GLN A 1 99 ? 1.856 9.163 14.052 1.00 87.19 99 GLN A N 1
ATOM 785 C CA . GLN A 1 99 ? 2.256 9.943 15.235 1.00 87.19 99 GLN A CA 1
ATOM 786 C C . GLN A 1 99 ? 1.063 10.261 16.142 1.00 87.19 99 GLN A C 1
ATOM 788 O O . GLN A 1 99 ? 1.132 10.093 17.357 1.00 87.19 99 GLN A O 1
ATOM 793 N N . LYS A 1 100 ? -0.072 10.657 15.553 1.00 84.56 100 LYS A N 1
ATOM 794 C CA . LYS A 1 100 ? -1.332 10.891 16.280 1.00 84.56 100 LYS A CA 1
ATOM 795 C C . LYS A 1 100 ? -1.925 9.622 16.904 1.00 84.56 100 LYS A C 1
ATOM 797 O O . LYS A 1 100 ? -2.776 9.724 17.782 1.00 84.56 100 LYS A O 1
ATOM 802 N N . LEU A 1 101 ? -1.498 8.442 16.455 1.00 79.12 101 LEU A N 1
ATOM 803 C CA . LEU A 1 101 ? -1.831 7.149 17.054 1.00 79.12 101 LEU A CA 1
ATOM 804 C C . LEU A 1 101 ? -0.938 6.802 18.259 1.00 79.12 101 LEU A C 1
ATOM 806 O O . LEU A 1 101 ? -1.205 5.810 18.931 1.00 79.12 101 LEU A O 1
ATOM 810 N N . GLY A 1 102 ? 0.104 7.598 18.530 1.00 78.00 102 GLY A N 1
ATOM 811 C CA . GLY A 1 102 ? 1.096 7.333 19.573 1.00 78.00 102 GLY A CA 1
ATOM 812 C C . GLY A 1 102 ? 2.134 6.275 19.188 1.00 78.00 102 GLY A C 1
ATOM 813 O O . GLY A 1 102 ? 2.842 5.784 20.061 1.00 78.00 102 GLY A O 1
ATOM 814 N N . GLN A 1 103 ? 2.214 5.903 17.907 1.00 80.50 103 GLN A N 1
ATOM 815 C CA . GLN A 1 103 ? 3.208 4.965 17.387 1.00 80.50 103 GLN A CA 1
ATOM 816 C C . GLN A 1 103 ? 4.408 5.712 16.798 1.00 80.50 103 GLN A C 1
ATOM 818 O O . GLN A 1 103 ? 4.290 6.860 16.357 1.00 80.50 103 GLN A O 1
ATOM 823 N N . GLU A 1 104 ? 5.565 5.048 16.764 1.00 78.62 104 GLU A N 1
ATOM 824 C CA . GLU A 1 104 ? 6.747 5.603 16.111 1.00 78.62 104 GLU A CA 1
ATOM 825 C C . GLU A 1 104 ? 6.471 5.836 14.617 1.00 78.62 104 GLU A C 1
ATOM 827 O O . GLU A 1 104 ? 5.937 4.953 13.934 1.00 78.62 104 GLU A O 1
ATOM 832 N N . PRO A 1 105 ? 6.810 7.022 14.084 1.00 80.06 105 PRO A N 1
ATOM 833 C CA . PRO A 1 105 ? 6.594 7.308 12.679 1.00 80.06 105 PRO A CA 1
ATOM 834 C C . PRO A 1 105 ? 7.398 6.344 11.792 1.00 80.06 105 PRO A C 1
ATOM 836 O O . PRO A 1 105 ? 8.537 6.000 12.122 1.00 80.06 105 PRO A O 1
ATOM 839 N N . PRO A 1 106 ? 6.854 5.956 10.625 1.00 80.81 106 PRO A N 1
ATOM 840 C CA . PRO A 1 106 ? 7.566 5.103 9.689 1.00 80.81 106 PRO A CA 1
ATOM 841 C C . PRO A 1 106 ? 8.883 5.749 9.247 1.00 80.81 106 PRO A C 1
ATOM 843 O O . PRO A 1 106 ? 8.997 6.968 9.092 1.00 80.81 106 PRO A O 1
ATOM 846 N N . SER A 1 107 ? 9.897 4.913 9.027 1.00 86.94 107 SER A N 1
ATOM 847 C CA . SER A 1 107 ? 11.249 5.374 8.708 1.00 86.94 107 SER A CA 1
ATOM 848 C C . SER A 1 107 ? 11.278 6.237 7.438 1.00 86.94 107 SER A C 1
ATOM 850 O O . SER A 1 107 ? 10.535 6.002 6.480 1.00 86.94 107 SER A O 1
ATOM 852 N N . ARG A 1 108 ? 12.215 7.197 7.364 1.00 82.56 108 ARG A N 1
ATOM 853 C CA . ARG A 1 108 ? 12.406 8.049 6.167 1.00 82.56 108 ARG A CA 1
ATOM 854 C C . ARG A 1 108 ? 12.541 7.240 4.873 1.00 82.56 108 ARG A C 1
ATOM 856 O O . ARG A 1 108 ? 12.053 7.669 3.831 1.00 82.56 108 ARG A O 1
ATOM 863 N N . ARG A 1 109 ? 13.172 6.061 4.937 1.00 80.44 109 ARG A N 1
ATOM 864 C CA . ARG A 1 109 ? 13.311 5.149 3.791 1.00 80.44 109 ARG A CA 1
ATOM 865 C C . ARG A 1 109 ? 11.964 4.558 3.368 1.00 80.44 109 ARG A C 1
ATOM 867 O O . ARG A 1 109 ? 11.666 4.559 2.180 1.00 80.44 109 ARG A O 1
ATOM 874 N N . GLN A 1 110 ? 11.134 4.115 4.313 1.00 79.62 110 GLN A N 1
ATOM 875 C CA . GLN A 1 110 ? 9.786 3.607 4.023 1.00 79.62 110 GLN A CA 1
ATOM 876 C C . GLN A 1 110 ? 8.891 4.694 3.413 1.00 79.62 110 GLN A C 1
ATOM 878 O O . GLN A 1 110 ? 8.209 4.439 2.422 1.00 79.62 110 GLN A O 1
ATOM 883 N N . LEU A 1 111 ? 8.955 5.924 3.934 1.00 83.19 111 LEU A N 1
ATOM 884 C CA . LEU A 1 111 ? 8.226 7.062 3.366 1.00 83.19 111 LEU A CA 1
ATOM 885 C C . LEU A 1 111 ? 8.702 7.404 1.947 1.00 83.19 111 LEU A C 1
ATOM 887 O O . LEU A 1 111 ? 7.881 7.659 1.069 1.00 83.19 111 LEU A O 1
ATOM 891 N N . MET A 1 112 ? 10.014 7.362 1.692 1.00 82.12 112 MET A N 1
ATOM 892 C CA . MET A 1 112 ? 10.575 7.572 0.353 1.00 82.12 112 MET A CA 1
ATOM 893 C C . MET A 1 112 ? 10.129 6.484 -0.635 1.00 82.12 112 MET A C 1
ATOM 895 O O . MET A 1 112 ? 9.783 6.801 -1.772 1.00 82.12 112 MET A O 1
ATOM 899 N N . VAL A 1 113 ? 10.079 5.219 -0.207 1.00 83.75 113 VAL A N 1
ATOM 900 C CA . VAL A 1 113 ? 9.540 4.123 -1.027 1.00 83.75 113 VAL A CA 1
ATOM 901 C C . VAL A 1 113 ? 8.064 4.362 -1.335 1.00 83.75 113 VAL A C 1
ATOM 903 O O . VAL A 1 113 ? 7.664 4.236 -2.488 1.00 83.75 113 VAL A O 1
ATOM 906 N N . LEU A 1 114 ? 7.261 4.779 -0.352 1.00 81.94 114 LEU A N 1
ATOM 907 C CA . LEU A 1 114 ? 5.845 5.074 -0.581 1.00 81.94 114 LEU A CA 1
ATOM 908 C C . LEU A 1 114 ? 5.652 6.243 -1.564 1.00 81.94 114 LEU A C 1
ATOM 910 O O . LEU A 1 114 ? 4.790 6.156 -2.437 1.00 81.94 114 LEU A O 1
ATOM 914 N N . ARG A 1 115 ? 6.503 7.283 -1.497 1.00 83.06 115 ARG A N 1
ATOM 915 C CA . ARG A 1 115 ? 6.550 8.371 -2.499 1.00 83.06 115 ARG A CA 1
ATOM 916 C C . ARG A 1 115 ? 6.840 7.838 -3.897 1.00 83.06 115 ARG A C 1
ATOM 918 O O . ARG A 1 115 ? 6.177 8.231 -4.852 1.00 83.06 115 ARG A O 1
ATOM 925 N N . LEU A 1 116 ? 7.815 6.940 -4.019 1.00 81.25 116 LEU A N 1
ATOM 926 C CA . LEU A 1 116 ? 8.214 6.365 -5.301 1.00 81.25 116 LEU A CA 1
ATOM 927 C C . LEU A 1 116 ? 7.109 5.478 -5.895 1.00 81.25 116 LEU A C 1
ATOM 929 O O . LEU A 1 116 ? 6.802 5.586 -7.080 1.00 81.25 116 LEU A O 1
ATOM 933 N N . VAL A 1 117 ? 6.452 4.663 -5.066 1.00 81.19 117 VAL A N 1
ATOM 934 C CA . VAL A 1 117 ? 5.301 3.849 -5.483 1.00 81.19 117 VAL A CA 1
ATOM 935 C C . VAL A 1 117 ? 4.129 4.737 -5.904 1.00 81.19 117 VAL A C 1
ATOM 937 O O . VAL A 1 117 ? 3.519 4.475 -6.937 1.00 81.19 117 VAL A O 1
ATOM 940 N N . GLY A 1 118 ? 3.842 5.810 -5.161 1.00 78.06 118 GLY A N 1
ATOM 941 C CA . GLY A 1 118 ? 2.821 6.795 -5.534 1.00 78.06 118 GLY A CA 1
ATOM 942 C C . GLY A 1 118 ? 3.124 7.530 -6.844 1.00 78.06 118 GLY A C 1
ATOM 943 O O . GLY A 1 118 ? 2.199 7.855 -7.585 1.00 78.06 118 GLY A O 1
ATOM 944 N N . LEU A 1 119 ? 4.405 7.752 -7.158 1.00 76.94 119 LEU A N 1
ATOM 945 C CA . LEU A 1 119 ? 4.840 8.401 -8.396 1.00 76.94 119 LEU A CA 1
ATOM 946 C C . LEU A 1 119 ? 4.658 7.500 -9.628 1.00 76.94 119 LEU A C 1
ATOM 948 O O . LEU A 1 119 ? 4.256 7.985 -10.683 1.00 76.94 119 LEU A O 1
ATOM 952 N N . ILE A 1 120 ? 4.962 6.205 -9.500 1.00 73.38 120 ILE A N 1
ATOM 953 C CA . ILE A 1 120 ? 4.891 5.231 -10.603 1.00 73.38 120 ILE A CA 1
ATOM 954 C C . ILE A 1 120 ? 3.456 4.731 -10.806 1.00 73.38 120 ILE A C 1
ATOM 956 O O . ILE A 1 120 ? 2.986 4.614 -11.935 1.00 73.38 120 ILE A O 1
ATOM 960 N N . ALA A 1 121 ? 2.751 4.445 -9.712 1.00 72.12 121 ALA A N 1
ATOM 961 C CA . ALA A 1 121 ? 1.381 3.959 -9.714 1.00 72.12 121 ALA A CA 1
ATOM 962 C C . ALA A 1 121 ? 0.520 4.922 -8.884 1.00 72.12 121 ALA A C 1
ATOM 964 O O . ALA A 1 121 ? 0.390 4.754 -7.667 1.00 72.12 121 ALA A O 1
ATOM 965 N N . PRO A 1 122 ? -0.084 5.949 -9.500 1.00 72.31 122 PRO A N 1
ATOM 966 C CA . PRO A 1 122 ? -0.918 6.879 -8.760 1.00 72.31 122 PRO A CA 1
ATOM 967 C C . PRO A 1 122 ? -2.233 6.213 -8.301 1.00 72.31 122 PRO A C 1
ATOM 969 O O . PRO A 1 122 ? -2.715 5.275 -8.946 1.00 72.31 122 PRO A O 1
ATOM 972 N N . PRO A 1 123 ? -2.840 6.663 -7.187 1.00 68.56 123 PRO A N 1
ATOM 973 C CA . PRO A 1 123 ? -4.063 6.064 -6.649 1.00 68.56 123 PRO A CA 1
ATOM 974 C C . PRO A 1 123 ? -5.269 6.210 -7.595 1.00 68.56 123 PRO A C 1
ATOM 976 O O . PRO A 1 123 ? -5.340 7.179 -8.371 1.00 68.56 123 PRO A O 1
ATOM 979 N N . PRO A 1 124 ? -6.267 5.306 -7.521 1.00 59.50 124 PRO A N 1
ATOM 980 C CA . PRO A 1 124 ? -7.537 5.475 -8.220 1.00 59.50 124 PRO A CA 1
ATOM 981 C C . PRO A 1 124 ? -8.282 6.705 -7.664 1.00 59.50 124 PRO A C 1
ATOM 983 O O . PRO A 1 124 ? -8.680 6.707 -6.506 1.00 59.50 124 PRO A O 1
ATOM 986 N N . GLY A 1 125 ? -8.438 7.765 -8.473 1.00 62.78 125 GLY A N 1
ATOM 987 C CA . GLY A 1 125 ? -9.029 9.054 -8.060 1.00 62.78 125 GLY A CA 1
ATOM 988 C C . GLY A 1 125 ? -8.075 10.260 -8.085 1.00 62.78 125 GLY A C 1
ATOM 989 O O . GLY A 1 125 ? -8.506 11.382 -7.846 1.00 62.78 125 GLY A O 1
ATOM 990 N N . SER A 1 126 ? -6.793 10.050 -8.397 1.00 65.38 126 SER A N 1
ATOM 991 C CA . SER A 1 126 ? -5.827 11.128 -8.664 1.00 65.38 126 SER A CA 1
ATOM 992 C C . SER A 1 126 ? -6.211 11.967 -9.893 1.00 65.38 126 SER A C 1
ATOM 994 O O . SER A 1 126 ? -6.815 11.449 -10.837 1.00 65.38 126 SER A O 1
ATOM 996 N N . SER A 1 127 ? -5.851 13.259 -9.892 1.00 77.31 127 SER A N 1
ATOM 997 C CA . SER A 1 127 ? -6.139 14.166 -11.009 1.00 77.31 127 SER A CA 1
ATOM 998 C C . SER A 1 127 ? -5.549 13.637 -12.321 1.00 77.31 127 SER A C 1
ATOM 1000 O O . SER A 1 127 ? -4.508 12.970 -12.335 1.00 77.31 127 SER A O 1
ATOM 1002 N N . LEU A 1 128 ? -6.208 13.951 -13.442 1.00 70.06 128 LEU A N 1
ATOM 1003 C CA . LEU A 1 128 ? -5.767 13.516 -14.773 1.00 70.06 128 LEU A CA 1
ATOM 1004 C C . LEU A 1 128 ? -4.305 13.902 -15.048 1.00 70.06 128 LEU A C 1
ATOM 1006 O O . LEU A 1 128 ? -3.574 13.116 -15.639 1.00 70.06 128 LEU A O 1
ATOM 1010 N N . ALA A 1 129 ? -3.849 15.046 -14.528 1.00 71.88 129 ALA A N 1
ATOM 1011 C CA . ALA A 1 129 ? -2.465 15.499 -14.638 1.00 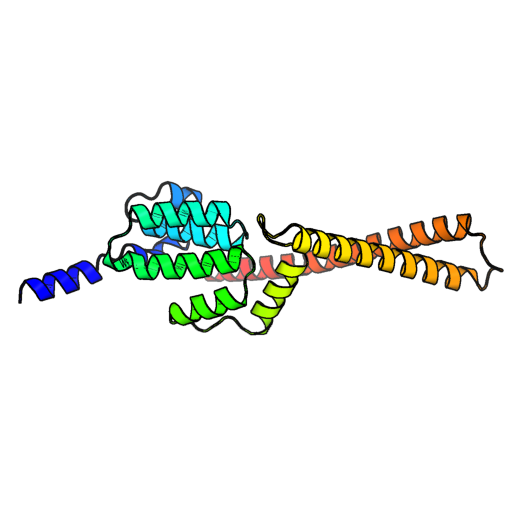71.88 129 ALA A CA 1
ATOM 1012 C C . ALA A 1 129 ? -1.454 14.561 -13.950 1.00 71.88 129 ALA A C 1
ATOM 1014 O O . ALA A 1 129 ? -0.388 14.292 -14.499 1.00 71.88 129 ALA A O 1
ATOM 1015 N N . VAL A 1 130 ? -1.778 14.015 -12.771 1.00 74.38 130 VAL A N 1
ATOM 1016 C CA . VAL A 1 130 ? -0.886 13.086 -12.048 1.00 74.38 130 VAL A CA 1
ATOM 1017 C C . VAL A 1 130 ? -0.816 11.736 -12.761 1.00 74.38 130 VAL A C 1
ATOM 1019 O O . VAL A 1 130 ? 0.259 11.147 -12.870 1.00 74.38 130 VAL A O 1
ATOM 1022 N N . ARG A 1 131 ? -1.941 11.272 -13.317 1.00 68.25 131 ARG A N 1
ATOM 1023 C CA . ARG A 1 131 ? -1.977 10.067 -14.160 1.00 68.25 131 ARG A CA 1
ATOM 1024 C C . ARG A 1 131 ? -1.193 10.250 -15.454 1.00 68.25 131 ARG A C 1
ATOM 1026 O O . ARG A 1 131 ? -0.405 9.378 -15.807 1.00 68.25 131 ARG A O 1
ATOM 1033 N N . ALA A 1 132 ? -1.362 11.394 -16.117 1.00 76.88 132 ALA A N 1
ATOM 1034 C CA . ALA A 1 132 ? -0.616 11.745 -17.319 1.00 76.88 132 ALA A CA 1
ATOM 1035 C C . ALA A 1 132 ? 0.888 11.831 -17.034 1.00 76.88 132 ALA A C 1
ATOM 1037 O O . ALA A 1 132 ? 1.676 11.293 -17.800 1.00 76.88 132 ALA A O 1
ATOM 1038 N N . ARG A 1 133 ? 1.297 12.416 -15.899 1.00 78.88 133 ARG A N 1
ATOM 1039 C CA . ARG A 1 133 ? 2.703 12.441 -15.473 1.00 78.88 133 ARG A CA 1
ATOM 1040 C C . ARG A 1 133 ? 3.267 11.035 -15.304 1.00 78.88 133 ARG A C 1
ATOM 1042 O O . ARG A 1 133 ? 4.348 10.774 -15.813 1.00 78.88 133 ARG A O 1
ATOM 1049 N N . ALA A 1 134 ? 2.563 10.144 -14.607 1.00 71.00 134 ALA A N 1
ATOM 1050 C CA . ALA A 1 134 ? 3.015 8.763 -14.427 1.00 71.00 134 ALA A CA 1
ATOM 1051 C C . ALA A 1 134 ? 3.150 8.035 -15.776 1.00 71.00 134 ALA A C 1
ATOM 1053 O O . ALA A 1 134 ? 4.154 7.369 -16.021 1.00 71.00 134 ALA A O 1
ATOM 1054 N N . PHE A 1 135 ? 2.182 8.230 -16.678 1.00 74.38 135 PHE A N 1
ATOM 1055 C CA . PHE A 1 135 ? 2.231 7.687 -18.034 1.00 74.38 135 PHE A CA 1
ATOM 1056 C C . PHE A 1 135 ? 3.398 8.253 -18.853 1.00 74.38 135 PHE A C 1
ATOM 1058 O O . PHE A 1 135 ? 4.129 7.487 -19.468 1.00 74.38 135 PHE A O 1
ATOM 1065 N N . LEU A 1 136 ? 3.626 9.569 -18.822 1.00 80.81 136 LEU A N 1
ATOM 1066 C CA . LEU A 1 136 ? 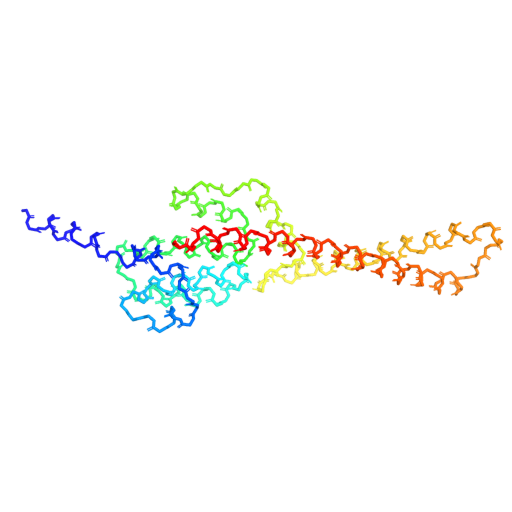4.758 10.215 -19.492 1.00 80.81 136 LEU A CA 1
ATOM 1067 C C . LEU A 1 136 ? 6.096 9.720 -18.948 1.00 80.81 136 LEU A C 1
ATOM 1069 O O . LEU A 1 136 ? 7.021 9.504 -19.718 1.00 80.81 136 LEU A O 1
ATOM 1073 N N . LEU A 1 137 ? 6.198 9.512 -17.635 1.00 77.00 137 LEU A N 1
ATOM 1074 C CA . LEU A 1 137 ? 7.405 8.986 -17.003 1.00 77.00 137 LEU A CA 1
ATOM 1075 C C . LEU A 1 137 ? 7.661 7.540 -17.453 1.00 77.00 137 LEU A C 1
ATOM 1077 O O . LEU A 1 137 ? 8.785 7.199 -17.810 1.00 77.00 137 LEU A O 1
ATOM 1081 N N . LEU A 1 138 ? 6.613 6.712 -17.520 1.00 74.62 138 LEU A N 1
ATOM 1082 C CA . LEU A 1 138 ? 6.703 5.357 -18.063 1.00 74.62 138 LEU A CA 1
ATOM 1083 C C . LEU A 1 138 ? 7.098 5.364 -19.548 1.00 74.62 138 LEU A C 1
ATOM 1085 O O . LEU A 1 138 ? 8.005 4.634 -19.940 1.00 74.62 138 LEU A O 1
ATOM 1089 N N . ALA A 1 139 ? 6.465 6.212 -20.362 1.00 74.94 139 ALA A N 1
ATOM 1090 C CA . ALA A 1 139 ? 6.779 6.365 -21.779 1.00 74.94 139 ALA A CA 1
ATOM 1091 C C . ALA A 1 139 ? 8.227 6.837 -21.986 1.00 74.94 139 ALA A C 1
ATOM 1093 O O . ALA A 1 139 ? 8.943 6.268 -22.804 1.00 74.94 139 ALA A O 1
ATOM 1094 N N . LEU A 1 140 ? 8.691 7.808 -21.194 1.00 79.00 140 LEU A N 1
ATOM 1095 C CA . LEU A 1 140 ? 10.070 8.294 -21.212 1.00 79.00 140 LEU A CA 1
ATOM 1096 C C . LEU A 1 140 ? 11.064 7.178 -20.875 1.00 79.00 140 LEU A C 1
ATOM 1098 O O . LEU A 1 140 ? 12.078 7.049 -21.553 1.00 79.00 140 LEU A O 1
ATOM 1102 N N . ILE A 1 141 ? 10.771 6.352 -19.866 1.00 78.12 141 ILE A N 1
ATOM 1103 C CA . ILE A 1 141 ? 11.602 5.192 -19.513 1.00 78.12 141 ILE A CA 1
ATOM 1104 C C . ILE A 1 141 ? 11.686 4.210 -20.688 1.00 78.12 141 ILE A C 1
ATOM 1106 O O . ILE A 1 141 ? 12.775 3.740 -21.008 1.00 78.12 141 ILE A O 1
ATOM 1110 N N . VAL A 1 142 ? 10.562 3.922 -21.351 1.00 78.50 142 VAL A N 1
ATOM 1111 C CA . VAL A 1 142 ? 10.531 3.043 -22.531 1.00 78.50 142 VAL A CA 1
ATOM 1112 C C . VAL A 1 142 ? 11.359 3.630 -23.676 1.00 78.50 142 VAL A C 1
ATOM 1114 O O . VAL A 1 142 ? 12.182 2.923 -24.251 1.00 78.50 142 VAL A O 1
ATOM 1117 N N . VAL A 1 143 ? 11.205 4.923 -23.971 1.00 77.38 143 VAL A N 1
ATOM 1118 C CA . VAL A 1 143 ? 11.993 5.617 -25.004 1.00 77.38 143 VAL A CA 1
ATOM 1119 C C . VAL A 1 143 ? 13.485 5.586 -24.672 1.00 77.38 143 VAL A C 1
ATOM 1121 O O . VAL A 1 143 ? 14.295 5.295 -25.548 1.00 77.38 143 VAL A O 1
ATOM 1124 N N . LEU A 1 144 ? 13.861 5.817 -23.411 1.00 79.06 144 LEU A N 1
ATOM 1125 C CA . LEU A 1 144 ? 15.252 5.750 -22.962 1.00 79.06 144 LEU A CA 1
ATOM 1126 C C . LEU A 1 144 ? 15.832 4.340 -23.147 1.00 79.06 144 LEU A C 1
ATOM 1128 O O . LEU A 1 144 ? 16.946 4.196 -23.639 1.00 79.06 144 LEU A O 1
ATOM 1132 N N . LEU A 1 145 ? 15.073 3.298 -22.800 1.00 76.69 145 LEU A N 1
ATOM 1133 C CA . LEU A 1 145 ? 15.464 1.900 -23.014 1.00 76.69 145 LEU A CA 1
ATOM 1134 C C . LEU A 1 145 ? 15.690 1.588 -24.497 1.00 76.69 145 LEU A C 1
ATOM 1136 O O . LEU A 1 145 ? 16.683 0.945 -24.838 1.00 76.69 145 LEU A O 1
ATOM 1140 N N . LEU A 1 146 ? 14.810 2.074 -25.375 1.00 71.62 146 LEU A N 1
ATOM 1141 C CA . LEU A 1 146 ? 14.969 1.930 -26.823 1.00 71.62 146 LEU A CA 1
ATOM 1142 C C . LEU A 1 146 ? 16.198 2.689 -27.336 1.00 71.62 146 LEU A C 1
ATOM 1144 O O . LEU A 1 146 ? 16.960 2.134 -28.121 1.00 71.62 146 LEU A O 1
ATOM 1148 N N . ALA A 1 147 ? 16.430 3.916 -26.862 1.00 71.31 147 ALA A N 1
ATOM 1149 C CA . ALA A 1 147 ? 17.587 4.723 -27.243 1.00 71.31 147 ALA A CA 1
ATOM 1150 C C . ALA A 1 147 ? 18.910 4.079 -26.797 1.00 71.31 147 ALA A C 1
ATOM 1152 O O . ALA A 1 147 ? 19.858 4.020 -27.576 1.00 71.31 147 ALA A O 1
ATOM 1153 N N . VAL A 1 148 ? 18.964 3.538 -25.576 1.00 77.44 148 VAL A N 1
ATOM 1154 C CA . VAL A 1 148 ? 20.129 2.794 -25.076 1.00 77.44 148 VAL A CA 1
ATOM 1155 C C . VAL A 1 148 ? 20.347 1.521 -25.896 1.00 77.44 148 VAL A C 1
ATOM 1157 O O . VAL A 1 148 ? 21.472 1.255 -26.312 1.00 77.44 148 VAL A O 1
ATOM 1160 N N . GLY A 1 149 ? 19.286 0.759 -26.184 1.00 69.31 149 GLY A N 1
ATOM 1161 C CA . GLY A 1 149 ? 19.370 -0.438 -27.026 1.00 69.31 149 GLY A CA 1
ATOM 1162 C C . GLY A 1 149 ? 19.872 -0.131 -28.440 1.00 69.31 149 GLY A C 1
ATOM 1163 O O . GLY A 1 149 ? 20.766 -0.815 -28.939 1.00 69.31 149 GLY A O 1
ATOM 1164 N N . ALA A 1 150 ? 19.358 0.935 -29.056 1.00 62.22 150 ALA A N 1
ATOM 1165 C CA . ALA A 1 150 ? 19.792 1.405 -30.367 1.00 62.22 150 ALA A CA 1
ATOM 1166 C C . ALA A 1 150 ? 21.252 1.889 -30.351 1.00 62.22 150 ALA A C 1
ATOM 1168 O O . ALA A 1 150 ? 22.027 1.518 -31.230 1.00 62.22 150 ALA A O 1
ATOM 1169 N N . GLY A 1 151 ? 21.655 2.648 -29.327 1.00 68.69 151 GLY A N 1
ATOM 1170 C CA . GLY A 1 151 ? 23.031 3.121 -29.167 1.00 68.69 151 GLY A CA 1
ATOM 1171 C C . GLY A 1 151 ? 24.032 1.974 -29.016 1.00 68.69 151 GLY A C 1
ATOM 1172 O O . GLY A 1 151 ? 25.071 1.970 -29.672 1.00 68.69 151 GLY A O 1
ATOM 1173 N N . ILE A 1 152 ? 23.697 0.953 -28.220 1.00 68.44 152 ILE A N 1
ATOM 1174 C CA . ILE A 1 152 ? 24.529 -0.251 -28.071 1.00 68.44 152 ILE A CA 1
ATOM 1175 C C . ILE A 1 152 ? 24.636 -1.007 -29.401 1.00 68.44 152 ILE A C 1
ATOM 1177 O O . ILE A 1 152 ? 25.734 -1.405 -29.787 1.00 68.44 152 ILE A O 1
ATOM 1181 N N . ALA A 1 153 ? 23.525 -1.174 -30.126 1.00 64.69 153 ALA A N 1
ATOM 1182 C CA . ALA A 1 153 ? 23.531 -1.832 -31.432 1.00 64.69 153 ALA A CA 1
ATOM 1183 C C . ALA A 1 153 ? 24.430 -1.096 -32.439 1.00 64.69 153 ALA A C 1
ATOM 1185 O O . ALA A 1 153 ? 25.178 -1.726 -33.184 1.00 64.69 153 ALA A O 1
ATOM 1186 N N . GLN A 1 154 ? 24.399 0.238 -32.430 1.00 63.06 154 GLN A N 1
ATOM 1187 C CA . GLN A 1 154 ? 25.197 1.067 -33.329 1.00 63.06 154 GLN A CA 1
ATOM 1188 C C . GLN A 1 154 ? 26.697 1.014 -32.998 1.00 63.06 154 GLN A C 1
ATOM 1190 O O . GLN A 1 154 ? 27.517 0.911 -33.909 1.00 63.06 154 GLN A O 1
ATOM 1195 N N . LEU A 1 155 ? 27.062 0.996 -31.710 1.00 66.88 155 LEU A N 1
ATOM 1196 C CA . LEU A 1 155 ? 28.446 0.799 -31.261 1.00 66.88 155 LEU A CA 1
ATOM 1197 C C . LEU A 1 155 ? 28.983 -0.597 -31.611 1.00 66.88 155 LEU A C 1
ATOM 1199 O O . LEU A 1 155 ? 30.140 -0.729 -32.000 1.00 66.88 155 LEU A O 1
ATOM 1203 N N . ALA A 1 156 ? 28.148 -1.633 -31.514 1.00 67.00 156 ALA A N 1
ATOM 1204 C CA . ALA A 1 156 ? 28.528 -2.994 -31.894 1.00 67.00 156 ALA A CA 1
ATOM 1205 C C . ALA A 1 156 ? 28.684 -3.167 -33.416 1.00 67.00 156 ALA A C 1
ATOM 1207 O O . ALA A 1 156 ? 29.468 -3.999 -33.862 1.00 67.00 156 ALA A O 1
ATOM 1208 N N . ALA A 1 157 ? 27.955 -2.380 -34.211 1.00 65.19 157 ALA A N 1
ATOM 1209 C CA . ALA A 1 157 ? 27.995 -2.393 -35.674 1.00 65.19 157 ALA A CA 1
ATOM 1210 C C . ALA A 1 157 ? 29.173 -1.605 -36.281 1.00 65.19 157 ALA A C 1
ATOM 1212 O O . ALA A 1 157 ? 29.542 -1.837 -37.432 1.00 65.19 157 ALA A O 1
ATOM 1213 N N . LEU A 1 158 ? 29.762 -0.678 -35.521 1.00 64.44 158 LEU A N 1
ATOM 1214 C CA . LEU A 1 158 ? 30.885 0.172 -35.933 1.00 64.44 158 LEU A CA 1
ATOM 1215 C C . LEU A 1 158 ? 32.104 -0.598 -36.488 1.00 64.44 158 LEU A C 1
ATOM 1217 O O . LEU A 1 158 ? 32.586 -0.216 -37.554 1.00 64.44 158 LEU A O 1
ATOM 1221 N N . PRO A 1 159 ? 32.583 -1.697 -35.865 1.00 67.38 159 PRO A N 1
ATOM 1222 C CA . PRO A 1 159 ? 33.700 -2.474 -36.411 1.00 67.38 159 PRO A CA 1
ATOM 1223 C C . PRO A 1 159 ? 33.359 -3.258 -37.690 1.00 67.38 159 PRO A C 1
ATOM 1225 O O . PRO A 1 159 ? 34.267 -3.734 -38.362 1.00 67.38 159 PRO A O 1
ATOM 1228 N N . PHE A 1 160 ? 32.078 -3.385 -38.051 1.00 66.50 160 PHE A N 1
ATOM 1229 C CA . PHE A 1 160 ? 31.619 -4.149 -39.217 1.00 66.50 160 PHE A CA 1
ATOM 1230 C C . PHE A 1 160 ? 31.227 -3.260 -40.411 1.00 66.50 160 PHE A C 1
ATOM 1232 O O . PHE A 1 160 ? 30.570 -3.731 -41.335 1.00 66.50 160 PHE A O 1
ATOM 1239 N N . GLY A 1 161 ? 31.618 -1.979 -40.404 1.00 58.44 161 GLY A N 1
ATOM 1240 C CA . GLY A 1 161 ? 31.346 -1.044 -41.506 1.00 58.44 161 GLY A CA 1
ATOM 1241 C C . GLY A 1 161 ? 29.990 -0.331 -41.433 1.00 58.44 161 GLY A C 1
ATOM 1242 O O . GLY A 1 161 ? 29.623 0.371 -42.372 1.00 58.44 161 GLY A O 1
ATOM 1243 N N . GLY A 1 162 ? 29.270 -0.458 -40.311 1.00 56.62 162 GLY A N 1
ATOM 1244 C CA . GLY A 1 162 ? 27.960 0.160 -40.099 1.00 56.62 162 GLY A CA 1
ATOM 1245 C C . GLY A 1 162 ? 26.803 -0.649 -40.693 1.00 56.62 162 GLY A C 1
ATOM 1246 O O . GLY A 1 162 ? 26.946 -1.380 -41.667 1.00 56.62 162 GLY A O 1
ATOM 1247 N N . VAL A 1 163 ? 25.622 -0.529 -40.086 1.00 59.31 163 VAL A N 1
ATOM 1248 C CA . VAL A 1 163 ? 24.403 -1.227 -40.521 1.00 59.31 163 VAL A CA 1
ATOM 1249 C C . VAL A 1 163 ? 23.339 -0.172 -40.819 1.00 59.31 163 VAL A C 1
ATOM 1251 O O . VAL A 1 163 ? 23.141 0.746 -40.022 1.00 59.31 163 VAL A O 1
ATOM 1254 N N . GLY A 1 164 ? 22.661 -0.283 -41.967 1.00 62.12 164 GLY A N 1
ATOM 1255 C CA . GLY A 1 164 ? 21.579 0.631 -42.347 1.00 62.12 164 GLY A CA 1
ATOM 1256 C C . GLY A 1 164 ? 20.457 0.677 -41.300 1.00 62.12 164 GLY A C 1
ATOM 1257 O O . GLY A 1 164 ? 20.260 -0.280 -40.553 1.00 62.12 164 GLY A O 1
ATOM 1258 N N . PHE A 1 165 ? 19.698 1.779 -41.267 1.00 59.06 165 PHE A N 1
ATOM 1259 C CA . PHE A 1 165 ? 18.671 2.076 -40.251 1.00 59.06 165 PHE A CA 1
ATOM 1260 C C . PHE A 1 165 ? 17.709 0.904 -39.958 1.00 59.06 165 PHE A C 1
ATOM 1262 O O . PHE A 1 165 ? 17.377 0.636 -38.810 1.00 59.06 165 PHE A O 1
ATOM 1269 N N . PHE A 1 166 ? 17.304 0.143 -40.978 1.00 54.62 166 PHE A N 1
ATOM 1270 C CA . PHE A 1 166 ? 16.438 -1.029 -40.798 1.00 54.62 166 PHE A CA 1
ATOM 1271 C C . PHE A 1 166 ? 17.143 -2.223 -40.131 1.00 54.62 166 PHE A C 1
ATOM 1273 O O . PHE A 1 166 ? 16.536 -2.923 -39.321 1.00 54.62 166 PHE A O 1
ATOM 1280 N N . GLY A 1 167 ? 18.427 -2.447 -40.421 1.00 65.19 167 GLY A N 1
ATOM 1281 C CA . GLY A 1 167 ? 19.207 -3.513 -39.792 1.00 65.19 167 GLY A CA 1
ATOM 1282 C C . GLY A 1 167 ? 19.595 -3.180 -38.3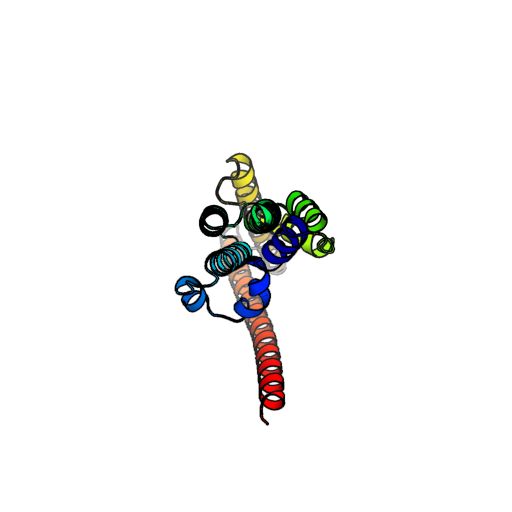50 1.00 65.19 167 GLY A C 1
ATOM 1283 O O . GLY A 1 167 ? 19.574 -4.067 -37.498 1.00 65.19 167 GLY A O 1
ATOM 1284 N N . SER A 1 168 ? 19.861 -1.907 -38.040 1.00 57.66 168 SER A N 1
ATOM 1285 C CA . SER A 1 168 ? 20.127 -1.464 -36.665 1.00 57.66 168 SER A CA 1
ATOM 1286 C C . SER A 1 168 ? 18.878 -1.517 -35.779 1.00 57.66 168 SER A C 1
ATOM 1288 O O . SER A 1 168 ? 18.991 -1.879 -34.610 1.00 57.66 168 SER A O 1
ATOM 1290 N N . VAL A 1 169 ? 17.683 -1.255 -36.325 1.00 60.56 169 VAL A N 1
ATOM 1291 C CA . VAL A 1 169 ? 16.407 -1.429 -35.605 1.00 60.56 169 VAL A CA 1
ATOM 1292 C C . VAL A 1 169 ? 16.124 -2.906 -35.302 1.00 60.56 169 VAL A C 1
ATOM 1294 O O . VAL A 1 169 ? 15.728 -3.226 -34.181 1.00 60.56 169 VAL A O 1
ATOM 1297 N N . LEU A 1 170 ? 16.373 -3.823 -36.245 1.00 66.19 170 LEU A N 1
ATOM 1298 C CA . LEU A 1 170 ? 16.190 -5.265 -36.018 1.00 66.19 170 LEU A CA 1
ATOM 1299 C C . LEU A 1 170 ? 17.209 -5.836 -35.018 1.00 66.19 170 LEU A C 1
ATOM 1301 O O . LEU A 1 170 ? 16.823 -6.553 -34.093 1.00 66.19 170 LEU A O 1
ATOM 1305 N N . LEU A 1 171 ? 18.493 -5.479 -35.146 1.00 61.81 171 LEU A N 1
ATOM 1306 C CA . LEU A 1 171 ? 19.539 -5.868 -34.190 1.00 61.81 171 LEU A CA 1
ATOM 1307 C C . LEU A 1 171 ? 19.311 -5.246 -32.807 1.00 61.81 171 LEU A C 1
ATOM 1309 O O . LEU A 1 171 ? 19.432 -5.937 -31.798 1.00 61.81 171 LEU A O 1
ATOM 1313 N N . GLY A 1 172 ? 18.920 -3.972 -32.750 1.00 60.41 172 GLY A N 1
ATOM 1314 C CA . GLY A 1 172 ? 18.550 -3.286 -31.513 1.00 60.41 172 GLY A CA 1
ATOM 1315 C C . GLY A 1 172 ? 17.354 -3.944 -30.827 1.00 60.41 172 GLY A C 1
ATOM 1316 O O . GLY A 1 172 ? 17.398 -4.185 -29.622 1.00 60.41 172 GLY A O 1
ATOM 1317 N N . GLY A 1 173 ? 16.327 -4.330 -31.590 1.00 64.00 173 GLY A N 1
ATOM 1318 C CA . GLY A 1 173 ? 15.195 -5.109 -31.086 1.00 64.00 173 GLY A CA 1
ATOM 1319 C C . GLY A 1 173 ? 15.622 -6.460 -30.506 1.00 64.00 173 GLY A C 1
ATOM 1320 O O . GLY A 1 173 ? 15.206 -6.815 -29.403 1.00 64.00 173 GLY A O 1
ATOM 1321 N N . LEU A 1 174 ? 16.509 -7.185 -31.193 1.00 71.25 174 LEU A N 1
ATOM 1322 C CA . LEU A 1 174 ? 17.023 -8.477 -30.731 1.00 71.25 174 LEU A CA 1
ATOM 1323 C C . LEU A 1 174 ? 17.875 -8.344 -29.455 1.00 71.25 174 LEU A C 1
ATOM 1325 O O . LEU A 1 174 ? 17.738 -9.156 -28.540 1.00 71.25 174 LEU A O 1
ATOM 1329 N N . ILE A 1 175 ? 18.683 -7.285 -29.343 1.00 68.38 175 ILE A N 1
ATOM 1330 C CA . ILE A 1 175 ? 19.446 -6.953 -28.130 1.00 68.38 175 ILE A CA 1
ATOM 1331 C C . ILE A 1 175 ? 18.503 -6.605 -26.975 1.00 68.38 175 ILE A C 1
ATOM 1333 O O . ILE A 1 175 ? 18.704 -7.092 -25.865 1.00 68.38 175 ILE A O 1
ATOM 1337 N N . VAL A 1 176 ? 17.445 -5.824 -27.211 1.00 70.38 176 VAL A N 1
ATOM 1338 C CA . VAL A 1 176 ? 16.443 -5.509 -26.179 1.00 70.38 176 VAL A CA 1
ATOM 1339 C C . VAL A 1 176 ? 15.743 -6.781 -25.694 1.00 70.38 176 VAL A C 1
ATOM 1341 O O . VAL A 1 176 ? 15.632 -6.986 -24.486 1.00 70.38 176 VAL A O 1
ATOM 1344 N N . VAL A 1 177 ? 15.341 -7.678 -26.601 1.00 73.69 177 VAL A N 1
ATOM 1345 C CA . VAL A 1 177 ? 14.761 -8.984 -26.239 1.00 73.69 177 VAL A CA 1
ATOM 1346 C C . VAL A 1 177 ? 15.757 -9.826 -25.438 1.00 73.69 177 VAL A C 1
ATOM 1348 O O . VAL A 1 177 ? 15.378 -10.399 -24.416 1.00 73.69 177 VAL A O 1
ATOM 1351 N N . ALA A 1 178 ? 17.032 -9.862 -25.834 1.00 70.00 178 ALA A N 1
ATOM 1352 C CA . ALA A 1 178 ? 18.077 -10.587 -25.113 1.00 70.00 178 ALA A CA 1
ATOM 1353 C C . ALA A 1 178 ? 18.331 -10.004 -23.712 1.00 70.00 178 ALA A C 1
ATOM 1355 O O . ALA A 1 178 ? 18.412 -10.752 -22.739 1.00 70.00 178 ALA A O 1
ATOM 1356 N N . VAL A 1 179 ? 18.384 -8.677 -23.570 1.00 75.75 179 VAL A N 1
ATOM 1357 C CA . VAL A 1 179 ? 18.537 -7.995 -22.275 1.00 75.75 179 VAL A CA 1
ATOM 1358 C C . VAL A 1 179 ? 17.327 -8.258 -21.380 1.00 75.75 179 VAL A C 1
ATOM 1360 O O . VAL A 1 179 ? 17.504 -8.598 -20.211 1.00 75.75 179 VAL A O 1
ATOM 1363 N N . ILE A 1 180 ? 16.102 -8.181 -21.911 1.00 73.56 180 ILE A N 1
ATOM 1364 C CA . ILE A 1 180 ? 14.883 -8.530 -21.167 1.00 73.56 180 ILE A CA 1
ATOM 1365 C C . ILE A 1 180 ? 14.919 -10.001 -20.744 1.00 73.56 180 ILE A C 1
ATOM 1367 O O . ILE A 1 180 ? 14.615 -10.303 -19.590 1.00 73.56 180 ILE A O 1
ATOM 1371 N N . ALA A 1 181 ? 15.336 -10.913 -21.626 1.00 70.19 181 ALA A N 1
ATOM 1372 C CA . ALA A 1 181 ? 15.466 -12.332 -21.309 1.00 70.19 181 ALA A CA 1
ATOM 1373 C C . ALA A 1 181 ? 16.495 -12.573 -20.192 1.00 70.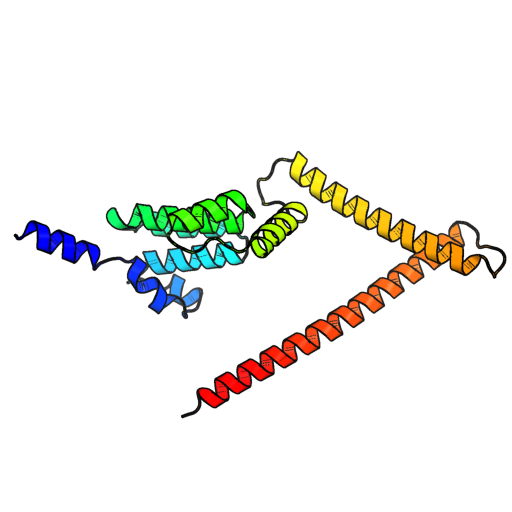19 181 ALA A C 1
ATOM 1375 O O . ALA A 1 181 ? 16.204 -13.306 -19.246 1.00 70.19 181 ALA A O 1
ATOM 1376 N N . VAL A 1 182 ? 17.656 -11.907 -20.239 1.00 74.44 182 VAL A N 1
ATOM 1377 C CA . VAL A 1 182 ? 18.699 -11.983 -19.201 1.00 74.44 182 VAL A CA 1
ATOM 1378 C C . VAL A 1 182 ? 18.212 -11.392 -17.878 1.00 74.44 182 VAL A C 1
ATOM 1380 O O . VAL A 1 182 ? 18.377 -12.025 -16.834 1.00 74.44 182 VAL A O 1
ATOM 1383 N N . LEU A 1 183 ? 17.563 -10.225 -17.892 1.00 68.31 183 LEU A N 1
ATOM 1384 C CA . LEU A 1 183 ? 16.993 -9.603 -16.694 1.00 68.31 183 LEU A CA 1
ATOM 1385 C C . LEU A 1 183 ? 15.869 -10.455 -16.094 1.00 68.31 183 LEU A C 1
ATOM 1387 O O . LEU A 1 183 ? 15.802 -10.601 -14.874 1.00 68.31 183 LEU A O 1
ATOM 1391 N N . ALA A 1 184 ? 15.029 -11.077 -16.923 1.00 70.06 184 ALA A N 1
ATOM 1392 C CA . ALA A 1 184 ? 13.998 -12.011 -16.483 1.00 70.06 184 ALA A CA 1
ATOM 1393 C C . ALA A 1 184 ? 14.610 -13.284 -15.875 1.00 70.06 184 ALA A C 1
ATOM 1395 O O . ALA A 1 184 ? 14.151 -13.745 -14.828 1.00 70.06 184 ALA A O 1
ATOM 1396 N N . LEU A 1 185 ? 15.680 -13.824 -16.466 1.00 69.25 185 LEU A N 1
ATOM 1397 C CA . LEU A 1 185 ? 16.431 -14.965 -15.929 1.00 69.25 185 LEU A CA 1
ATOM 1398 C C . LEU A 1 185 ? 17.118 -14.625 -14.601 1.00 69.25 185 LEU A C 1
ATOM 1400 O O . LEU A 1 185 ? 17.004 -15.382 -13.635 1.00 69.25 185 LEU A O 1
ATOM 1404 N N . MET A 1 186 ? 17.781 -13.470 -14.509 1.00 66.69 186 MET A N 1
ATOM 1405 C CA . MET A 1 186 ? 18.387 -12.984 -13.267 1.00 66.69 186 MET A CA 1
ATOM 1406 C C . MET A 1 186 ? 17.334 -12.689 -12.195 1.00 66.69 186 MET A C 1
ATOM 1408 O O . MET A 1 186 ? 17.539 -13.023 -11.026 1.00 66.69 186 MET A O 1
ATOM 1412 N N . GLY A 1 187 ? 16.194 -12.118 -12.586 1.00 63.16 187 GLY A N 1
ATOM 1413 C CA . GLY A 1 187 ? 15.043 -11.875 -11.722 1.00 63.16 187 GLY A CA 1
ATOM 1414 C C . GLY A 1 187 ? 14.484 -13.176 -11.154 1.00 63.16 187 GLY A C 1
ATOM 1415 O O . GLY A 1 187 ? 14.347 -13.298 -9.938 1.00 63.16 187 GLY A O 1
ATOM 1416 N N . ARG A 1 188 ? 14.268 -14.193 -12.001 1.00 66.62 188 ARG A N 1
ATOM 1417 C CA . ARG A 1 188 ? 13.832 -15.535 -11.576 1.00 66.62 188 ARG A CA 1
ATOM 1418 C C . ARG A 1 188 ? 14.846 -16.207 -10.651 1.00 66.62 188 ARG A C 1
ATOM 1420 O O . ARG A 1 188 ? 14.448 -16.769 -9.633 1.00 66.62 188 ARG A O 1
ATOM 1427 N N . ARG A 1 189 ? 16.150 -16.094 -10.933 1.00 62.31 189 ARG A N 1
ATOM 1428 C CA . ARG A 1 189 ? 17.212 -16.629 -10.056 1.00 62.31 189 ARG A CA 1
ATOM 1429 C C . ARG A 1 189 ? 17.239 -15.941 -8.688 1.00 62.31 189 ARG A C 1
ATOM 1431 O O . ARG A 1 189 ? 17.380 -16.616 -7.671 1.00 62.31 189 ARG A O 1
ATOM 1438 N N . ARG A 1 190 ? 17.064 -14.615 -8.630 1.00 62.38 190 ARG A N 1
ATOM 1439 C CA . ARG A 1 190 ? 16.967 -13.875 -7.356 1.00 62.38 190 ARG A CA 1
ATOM 1440 C C . ARG A 1 190 ? 15.691 -14.216 -6.586 1.00 62.38 190 ARG A C 1
ATOM 1442 O O . ARG A 1 190 ? 15.749 -14.382 -5.372 1.00 62.38 190 ARG A O 1
ATOM 1449 N N . GLN A 1 191 ? 14.565 -14.368 -7.279 1.00 61.59 191 GLN A N 1
ATOM 1450 C CA . GLN A 1 191 ? 13.297 -14.773 -6.670 1.00 61.59 191 GLN A CA 1
ATOM 1451 C C . GLN A 1 191 ? 13.352 -16.205 -6.115 1.00 61.59 191 GLN A C 1
ATOM 1453 O O . GLN A 1 191 ? 12.797 -16.451 -5.048 1.00 61.59 191 GLN A O 1
ATOM 1458 N N . GLY A 1 192 ? 14.062 -17.125 -6.779 1.00 64.88 192 GLY A N 1
ATOM 1459 C CA . GLY A 1 192 ? 14.298 -18.489 -6.287 1.00 64.88 192 GLY A CA 1
ATOM 1460 C C . GLY A 1 192 ? 15.031 -18.513 -4.944 1.00 64.88 192 GLY A C 1
ATOM 1461 O O . GLY A 1 192 ? 14.517 -19.070 -3.979 1.00 64.88 192 GLY A O 1
ATOM 1462 N N . ARG A 1 193 ? 16.150 -17.786 -4.836 1.00 68.56 193 ARG A N 1
ATOM 1463 C CA . ARG A 1 193 ? 16.941 -17.695 -3.592 1.00 68.56 193 ARG A CA 1
ATOM 1464 C C . ARG A 1 193 ? 16.167 -17.086 -2.419 1.00 68.56 193 ARG A C 1
ATOM 1466 O O . ARG A 1 193 ? 16.380 -17.456 -1.270 1.00 68.56 193 ARG A O 1
ATOM 1473 N N . LEU A 1 194 ? 15.268 -16.136 -2.686 1.00 61.09 194 LEU A N 1
ATOM 1474 C CA . LEU A 1 194 ? 14.404 -15.558 -1.648 1.00 61.09 194 LEU A CA 1
ATOM 1475 C C . LEU A 1 194 ? 13.339 -16.554 -1.171 1.00 61.09 194 LEU A C 1
ATOM 1477 O O . LEU A 1 194 ? 13.046 -16.600 0.021 1.00 61.09 194 LEU A O 1
ATOM 1481 N N . ARG A 1 195 ? 12.794 -17.370 -2.082 1.00 68.12 195 ARG A N 1
ATOM 1482 C CA . ARG A 1 195 ? 11.839 -18.437 -1.749 1.00 68.12 195 ARG A CA 1
ATOM 1483 C C . ARG A 1 195 ? 12.495 -19.565 -0.960 1.00 68.12 195 ARG A C 1
ATOM 1485 O O . ARG A 1 195 ? 11.871 -20.077 -0.040 1.00 68.12 195 ARG A O 1
ATOM 1492 N N . GLU A 1 196 ? 13.734 -19.922 -1.284 1.00 78.06 196 GLU A N 1
ATOM 1493 C CA . GLU A 1 196 ? 14.530 -20.893 -0.519 1.00 78.06 196 GLU A CA 1
ATOM 1494 C C . GLU A 1 196 ? 14.752 -20.410 0.918 1.00 78.06 196 GLU A C 1
ATOM 1496 O O . GLU A 1 196 ? 14.354 -21.099 1.849 1.00 78.06 196 GLU A O 1
ATOM 1501 N N . ARG A 1 197 ? 15.209 -19.166 1.111 1.00 78.25 197 ARG A N 1
ATOM 1502 C CA . ARG A 1 197 ? 15.370 -18.572 2.454 1.00 78.25 197 ARG A CA 1
ATOM 1503 C C . ARG A 1 197 ? 14.064 -18.472 3.247 1.00 78.25 197 ARG A C 1
ATOM 1505 O O . ARG A 1 197 ? 14.062 -18.597 4.468 1.00 78.25 197 ARG A O 1
ATOM 1512 N N . GLN A 1 198 ? 12.941 -18.211 2.574 1.00 75.19 198 GLN A N 1
ATOM 1513 C CA . GLN A 1 198 ? 11.625 -18.228 3.221 1.00 75.19 198 GLN A CA 1
ATOM 1514 C C . GLN A 1 198 ? 11.206 -19.645 3.623 1.00 75.19 198 GLN A C 1
ATOM 1516 O O . GLN A 1 198 ? 10.658 -19.819 4.707 1.00 75.19 198 GLN A O 1
ATOM 1521 N N . ARG A 1 199 ? 11.481 -20.652 2.784 1.00 79.50 199 ARG A N 1
ATOM 1522 C CA . ARG A 1 199 ? 11.227 -22.066 3.098 1.00 79.50 199 ARG A CA 1
ATOM 1523 C C . ARG A 1 199 ? 12.087 -22.550 4.261 1.00 79.50 199 ARG A C 1
ATOM 1525 O O . ARG A 1 199 ? 11.555 -23.210 5.142 1.00 79.50 199 ARG A O 1
ATOM 1532 N N . GLU A 1 200 ? 13.362 -22.173 4.299 1.00 84.19 200 GLU A N 1
ATOM 1533 C CA . GLU A 1 200 ? 14.267 -22.466 5.418 1.00 84.19 200 GLU A CA 1
ATOM 1534 C C . GLU A 1 200 ? 13.735 -21.871 6.727 1.00 84.19 200 GLU A C 1
ATOM 1536 O O . GLU A 1 200 ? 13.533 -22.607 7.686 1.00 84.19 200 GLU A O 1
ATOM 1541 N N . ARG A 1 201 ? 13.365 -20.582 6.744 1.00 79.75 201 ARG A N 1
ATOM 1542 C CA . ARG A 1 201 ? 12.736 -19.956 7.924 1.00 79.75 201 ARG A CA 1
ATOM 1543 C C . ARG A 1 201 ? 11.441 -20.636 8.357 1.00 79.75 201 ARG A C 1
ATOM 1545 O O . ARG A 1 201 ? 11.192 -20.773 9.549 1.00 79.75 201 ARG A O 1
ATOM 1552 N N . LEU A 1 202 ? 10.590 -21.031 7.411 1.00 81.25 202 LEU A N 1
ATOM 1553 C CA . LEU A 1 202 ? 9.346 -21.738 7.724 1.00 81.25 202 LEU A CA 1
ATOM 1554 C C . LEU A 1 202 ? 9.619 -23.128 8.311 1.00 81.25 202 LEU A C 1
ATOM 1556 O O . LEU A 1 202 ? 8.902 -23.544 9.218 1.00 81.25 202 LEU A O 1
ATOM 1560 N N . ASN A 1 203 ? 10.655 -23.821 7.836 1.00 84.88 203 ASN A N 1
ATOM 1561 C CA . ASN A 1 203 ? 11.078 -25.106 8.385 1.00 84.88 203 ASN A CA 1
ATOM 1562 C C . ASN A 1 203 ? 11.661 -24.951 9.795 1.00 84.88 203 ASN A C 1
ATOM 1564 O O . ASN A 1 203 ? 11.241 -25.687 10.680 1.00 84.88 203 ASN A O 1
ATOM 1568 N N . GLU A 1 204 ? 12.515 -23.953 10.042 1.00 85.81 204 GLU A N 1
ATOM 1569 C CA . GLU A 1 204 ? 13.041 -23.654 11.386 1.00 85.81 204 GLU A CA 1
ATOM 1570 C C . GLU A 1 204 ? 11.920 -23.334 12.386 1.00 85.81 204 GLU A C 1
ATOM 1572 O O . GLU A 1 204 ? 11.919 -23.817 13.517 1.00 85.81 204 GLU A O 1
ATOM 1577 N N . LEU A 1 205 ? 10.929 -22.534 11.975 1.00 80.88 205 LEU A N 1
ATOM 1578 C CA . LEU A 1 205 ? 9.761 -22.235 12.808 1.00 80.88 205 LEU A CA 1
ATOM 1579 C C . LEU A 1 205 ? 8.917 -23.486 13.072 1.00 80.88 205 LEU A C 1
ATOM 1581 O O . LEU A 1 205 ? 8.395 -23.652 14.172 1.00 80.88 205 LEU A O 1
ATOM 1585 N N . ARG A 1 206 ? 8.797 -24.377 12.083 1.00 79.31 206 ARG A N 1
ATOM 1586 C CA . ARG A 1 206 ? 8.066 -25.641 12.213 1.00 79.31 206 ARG A CA 1
ATOM 1587 C C . ARG A 1 206 ? 8.792 -26.641 13.110 1.00 79.31 206 ARG A C 1
ATOM 1589 O O . ARG A 1 206 ? 8.119 -27.373 13.824 1.00 79.31 206 ARG A O 1
ATOM 1596 N N . GLU A 1 207 ? 10.122 -26.670 13.091 1.00 83.56 207 GLU A N 1
ATOM 1597 C CA . GLU A 1 207 ? 10.936 -27.481 14.005 1.00 83.56 207 GLU A CA 1
ATOM 1598 C C . GLU A 1 207 ? 10.852 -26.963 15.440 1.00 83.56 207 GLU A C 1
ATOM 1600 O O . GLU A 1 207 ? 10.629 -27.754 16.347 1.00 83.56 207 GLU A O 1
ATOM 1605 N N . ARG A 1 208 ? 10.906 -25.641 15.650 1.00 77.75 208 ARG A N 1
ATOM 1606 C CA . ARG A 1 208 ? 10.697 -25.033 16.979 1.00 77.75 208 ARG A CA 1
ATOM 1607 C C . ARG A 1 208 ? 9.285 -25.225 17.536 1.00 77.75 208 ARG A C 1
ATOM 1609 O O . ARG A 1 208 ? 9.098 -25.133 18.742 1.00 77.75 208 ARG A O 1
ATOM 1616 N N . ALA A 1 209 ? 8.297 -25.432 16.667 1.00 73.00 209 ALA A N 1
ATOM 1617 C CA . ALA A 1 209 ? 6.903 -25.655 17.043 1.00 73.00 209 ALA A CA 1
ATOM 1618 C C . ALA A 1 209 ? 6.539 -27.142 17.213 1.00 73.00 209 ALA A C 1
ATOM 1620 O O . ALA A 1 209 ? 5.391 -27.442 17.544 1.00 73.00 209 ALA A O 1
ATOM 1621 N N . ARG A 1 210 ? 7.472 -28.076 16.967 1.00 69.62 210 ARG A N 1
ATOM 1622 C CA . ARG A 1 210 ? 7.280 -29.485 17.328 1.00 69.62 210 ARG A CA 1
ATOM 1623 C C . ARG A 1 210 ? 7.634 -29.660 18.815 1.00 69.62 210 ARG A C 1
ATOM 1625 O O . ARG A 1 210 ? 8.749 -29.296 19.178 1.00 69.62 210 ARG A O 1
ATOM 1632 N N . PRO A 1 211 ? 6.695 -30.139 19.650 1.00 59.41 211 PRO A N 1
ATOM 1633 C CA . PRO A 1 211 ? 6.938 -30.415 21.065 1.00 59.41 211 PRO A CA 1
ATOM 1634 C C . PRO A 1 211 ? 7.882 -31.603 21.270 1.00 59.41 211 PRO A C 1
ATOM 1636 O O . PRO A 1 211 ? 7.900 -32.502 20.394 1.00 59.41 211 PRO A O 1
#

Radius of gyration: 25.86 Å; chains: 1; bounding box: 55×46×86 Å

Organism: Thermoleophilum album (NCBI:txid29539)

pLDDT: mean 77.41, std 12.52, range [46.09, 95.62]

Secondary structure (DSSP, 8-state):
-HHHHHHHHHHH--GGGGHHHHTTS-HHHHHH--TTHHHHHHHHHHHHHHTT-HHHHHHHHHHHHHHS-TTTHHHHHHHHHHHHHHHTT-HHHHHHHHHTTTSPPPPHHHHHHHHHHHHHS--TT--HHHHHHHHHHHHHHHHHHHHHHHHHHHHHHGGGT---HHHHHHHHHHHHHHHHHHHHHHHHHHHHHHHHHHHHHHHHHHHHT--